Protein AF-A0A9E2XZ26-F1 (afdb_monomer)

pLDDT: mean 90.3, std 9.38, range [35.31, 98.88]

Seque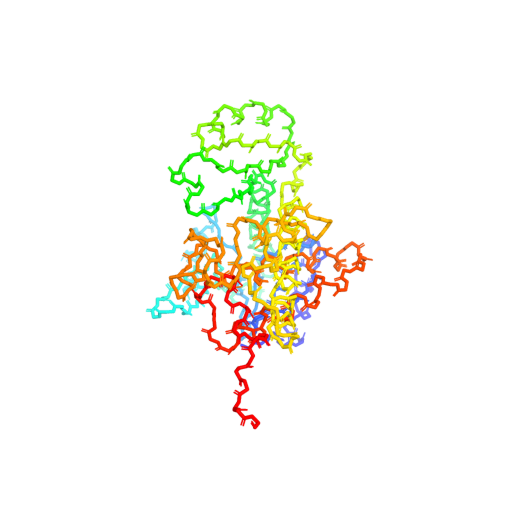nce (297 aa):
MVASDSFAEFLREQLAPLGRITMRRMFGKTGVFCDGVMLGMVTDNTLYLRVDDHHRAIFEEAGSFPPLNYEKQGRTIDLSFWRASERLFDESDELVDWARAALVAARRVAAKRARMAPVSGGTAGAEAASLTFMVGGEAAVFARAQPLLAAMGRTIVHAGPAGNGQAAKICNNMILGVSMIAVCEAFALAERLGLEAQTLFEISSKSSGQCWALTSYCPVPGPVPGSPANRGYAPGFTAAMMLKDLRLAQQAAGATATATPLGAAAANLYQLSVDAGADSLDFSSIFRLIHKPQGKI

Solvent-accessible surface area (backbone atoms only — not comparable to full-atom values): 15642 Å² total; per-residue (Å²): 79,56,50,49,69,67,61,52,49,52,53,40,62,61,42,41,91,82,40,59,63,48,76,44,82,49,96,68,24,24,36,34,21,46,76,85,43,62,21,30,36,24,42,69,75,38,51,21,36,34,52,43,90,90,56,39,63,64,39,56,77,64,66,32,71,66,51,49,63,47,78,56,96,93,38,81,44,74,44,59,27,29,44,57,52,75,68,35,78,82,34,56,70,60,38,38,51,54,49,48,52,7,38,52,46,34,50,53,53,52,54,52,59,27,57,38,55,45,74,46,54,57,60,69,16,53,77,65,32,46,16,34,36,28,30,11,35,56,68,72,59,48,65,69,44,45,69,65,49,52,71,41,18,71,42,80,42,81,52,40,52,64,39,29,5,51,53,53,49,26,54,52,47,29,53,51,51,37,49,41,51,53,47,35,52,50,50,50,48,33,50,75,71,73,42,53,66,58,59,53,47,64,53,34,59,76,42,92,76,48,45,63,43,57,68,69,40,21,50,52,63,66,80,37,76,88,15,41,37,66,57,83,19,53,56,68,54,26,23,46,56,51,31,50,40,25,49,52,35,51,52,50,27,63,76,67,72,46,91,50,69,63,44,53,52,36,30,51,52,38,44,54,33,34,76,72,69,38,33,74,28,13,43,54,48,50,30,62,70,72,49,68,86,74,78,85,128

Foldseek 3Di:
DEADPVLQVLCQVLQVVVAHWDWDDDPQWIFIDHPNFTQWIDDPSWIWGADDPVCVVVCVVLVFDDADWDDDPNDIDGDRTTTDRPVCSVVSVVVNVRSNVSSVVSVVVVQVQLQDFDWDDFPPLQVVLAIATQGADDPVVLVVCVVVNSSRHDHYDHLYHGPSSLVVVLVVLLVVLLLLVVLLLVQLVCVVVVHDPQRCLVVCCPDPNNDCCRPPAPLDPDNHPPHCNVVVQQARQALLNSLVSLVVSVVVCVVVVHDDPSSVVSNVLSVVCVVVVRRRGYSSCSSVVNNDDDDDD

Nearest PDB structures (foldseek):
  5y8k-assembly1_B  TM=9.609E-01  e=2.170E-17  Mycobacterium tuberculosis H37Rv
  3q3c-assembly1_A  TM=9.827E-01  e=9.280E-17  Pseudomonas aeruginosa
  2gf2-assembly1_A  TM=9.756E-01  e=6.442E-16  Homo sapiens
  3obb-assembly1_A  TM=8.971E-01  e=3.337E-17  Pseudomonas aeruginosa
  3pef-assembly2_G  TM=8.927E-01  e=2.329E-11  Geobacter metallireducens

Secondary structure (DSSP, 8-state):
-PPPHHHHHHHHHHTGGGS-EEEEEETTEEEEEETTEEEEEEETTEEEEE--TTTHHHHHHTT--PPPEEEETTEEEE-SEEEPPGGGGT-HHHHHHHHHHHHHHHHHHHHHHHT---EESHHHHHHTT-EEEEEES-HHHHHHHHHHHHTTEEEEEEEESTTHHHHHHHHHHHHHHHHHHHHHHHHHHHHHTT--HHHHHHHHTTSTT--HHHHTT-SSSSSSTTSGGGGTT--SSBHHHHHHHHHHHHHHHHHTT---HHHHHHHHHHHHHIIIIITT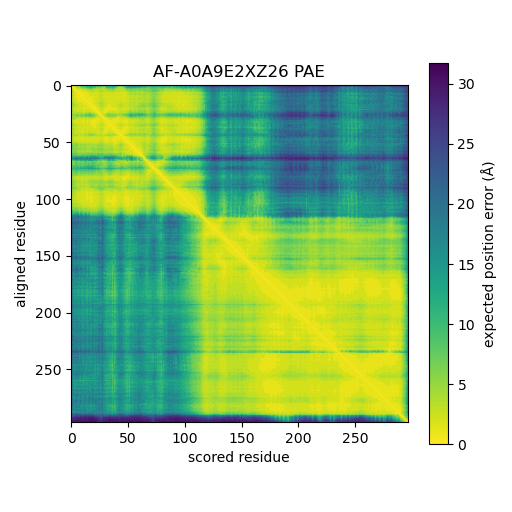SBGGGGHHHH-PPPPP-

Structure (mmCIF, N/CA/C/O backbone):
data_AF-A0A9E2XZ26-F1
#
_entry.id   AF-A0A9E2XZ26-F1
#
loop_
_atom_site.group_PDB
_atom_site.id
_atom_site.type_symbol
_atom_site.label_atom_id
_atom_site.label_alt_id
_atom_site.label_comp_id
_atom_site.label_asym_id
_atom_site.label_entity_id
_atom_site.label_seq_id
_atom_site.pdbx_PDB_ins_code
_atom_site.Cartn_x
_atom_site.Cartn_y
_atom_site.Cartn_z
_atom_site.occupancy
_atom_site.B_iso_or_equiv
_atom_site.auth_seq_id
_atom_site.auth_comp_id
_atom_site.auth_asym_id
_atom_site.auth_atom_id
_atom_site.pdbx_PDB_model_num
ATOM 1 N N . MET A 1 1 ? -8.762 -11.642 -23.681 1.00 58.38 1 MET A N 1
ATOM 2 C CA . MET A 1 1 ? -8.589 -13.044 -23.215 1.00 58.38 1 MET A CA 1
ATOM 3 C C . MET A 1 1 ? -7.117 -13.353 -22.953 1.00 58.38 1 MET A C 1
ATOM 5 O O . MET A 1 1 ? -6.250 -12.616 -23.410 1.00 58.38 1 MET A O 1
ATOM 9 N N . VAL A 1 2 ? -6.832 -14.421 -22.196 1.00 68.94 2 VAL A N 1
ATOM 10 C CA . VAL A 1 2 ? -5.471 -14.903 -21.871 1.00 68.94 2 VAL A CA 1
ATOM 11 C C . VAL A 1 2 ? -4.810 -15.505 -23.120 1.00 68.94 2 VAL A C 1
ATOM 13 O O . VAL A 1 2 ? -5.513 -16.018 -23.985 1.00 68.94 2 VAL A O 1
ATOM 16 N N . ALA A 1 3 ? -3.479 -15.440 -23.216 1.00 77.19 3 ALA A N 1
ATOM 17 C CA . ALA A 1 3 ? -2.719 -16.110 -24.277 1.00 77.19 3 ALA A CA 1
ATOM 18 C C . ALA A 1 3 ? -3.059 -17.609 -24.364 1.00 77.19 3 ALA A C 1
ATOM 20 O O . ALA A 1 3 ? -3.132 -18.273 -23.327 1.00 77.19 3 ALA A O 1
ATOM 21 N N . SER A 1 4 ? -3.219 -18.124 -25.585 1.00 85.94 4 SER A N 1
ATOM 22 C CA . SER A 1 4 ? -3.240 -19.571 -25.830 1.00 85.94 4 SER A CA 1
ATOM 23 C C . SER A 1 4 ? -1.892 -20.209 -25.475 1.00 85.94 4 SER A C 1
ATOM 25 O O . SER A 1 4 ? -0.853 -19.548 -25.547 1.00 85.94 4 SER A O 1
ATOM 27 N N . ASP A 1 5 ? -1.902 -21.487 -25.087 1.00 85.88 5 ASP A N 1
ATOM 28 C CA . ASP A 1 5 ? -0.681 -22.188 -24.670 1.00 85.88 5 ASP A CA 1
ATOM 29 C C . ASP A 1 5 ? 0.348 -22.276 -25.806 1.00 85.88 5 ASP A C 1
ATOM 31 O O . ASP A 1 5 ? 1.528 -22.022 -25.572 1.00 85.88 5 ASP A O 1
ATOM 35 N N . SER A 1 6 ? -0.106 -22.505 -27.043 1.00 89.06 6 SER A N 1
ATOM 36 C CA . SER A 1 6 ? 0.748 -22.527 -28.237 1.00 89.06 6 SER A CA 1
ATOM 37 C C . SER A 1 6 ? 1.399 -21.172 -28.518 1.00 89.06 6 SER A C 1
ATOM 39 O O . SER A 1 6 ? 2.596 -21.100 -28.779 1.00 89.06 6 SER A O 1
ATOM 41 N N . PHE A 1 7 ? 0.648 -20.073 -28.402 1.00 89.62 7 PHE A N 1
ATOM 42 C CA . PHE A 1 7 ? 1.211 -18.733 -28.585 1.00 89.62 7 PHE A CA 1
ATOM 43 C C . PHE A 1 7 ? 2.177 -18.361 -27.452 1.00 89.62 7 PHE A C 1
ATOM 45 O O . PHE A 1 7 ? 3.194 -17.704 -27.670 1.00 89.62 7 PHE A O 1
ATOM 52 N N . ALA A 1 8 ? 1.884 -18.803 -26.228 1.00 88.69 8 ALA A N 1
ATOM 53 C CA . ALA A 1 8 ? 2.777 -18.623 -25.094 1.00 88.69 8 ALA A CA 1
ATOM 54 C C . ALA A 1 8 ? 4.101 -19.381 -25.270 1.00 88.69 8 ALA A C 1
ATOM 56 O O . ALA A 1 8 ? 5.150 -18.860 -24.896 1.00 88.69 8 ALA A O 1
ATOM 57 N N . GLU A 1 9 ? 4.060 -20.600 -25.804 1.00 91.56 9 GLU A N 1
ATOM 58 C CA . GLU A 1 9 ? 5.239 -21.411 -26.118 1.00 91.56 9 GLU A CA 1
ATOM 59 C C . GLU A 1 9 ? 6.067 -20.796 -27.244 1.00 91.56 9 GLU A C 1
ATOM 61 O O . GLU A 1 9 ? 7.243 -20.511 -27.024 1.00 91.56 9 GLU A O 1
ATOM 66 N N . PHE A 1 10 ? 5.426 -20.431 -28.356 1.00 92.69 10 PHE A N 1
ATOM 67 C CA . PHE A 1 10 ? 6.058 -19.706 -29.459 1.00 92.69 10 PHE A CA 1
ATOM 68 C C . PHE A 1 10 ? 6.828 -18.470 -28.969 1.00 92.69 10 PHE A C 1
ATOM 70 O O . PHE A 1 10 ? 8.016 -18.314 -29.241 1.00 92.69 10 PHE A O 1
ATOM 77 N N . LEU A 1 11 ? 6.198 -17.613 -28.159 1.00 92.88 11 LEU A N 1
ATOM 78 C CA . LEU A 1 11 ? 6.865 -16.421 -27.629 1.00 92.88 11 LEU A CA 1
ATOM 79 C C . LEU A 1 11 ? 8.034 -16.742 -26.686 1.00 92.88 11 LEU A C 1
ATOM 81 O O . LEU A 1 11 ? 8.967 -15.946 -26.597 1.00 92.88 11 LEU A O 1
ATOM 85 N N . ARG A 1 12 ? 8.004 -17.864 -25.955 1.00 94.00 12 ARG A N 1
ATOM 86 C CA . ARG A 1 12 ? 9.145 -18.274 -25.116 1.00 94.00 12 ARG A CA 1
ATOM 87 C C . ARG A 1 12 ? 10.335 -18.690 -25.967 1.00 94.00 12 ARG A C 1
ATOM 89 O O . ARG A 1 12 ? 11.451 -18.339 -25.601 1.00 94.00 12 ARG A O 1
ATOM 96 N N . GLU A 1 13 ? 10.097 -19.405 -27.062 1.00 93.62 13 GLU A N 1
ATOM 97 C CA . GLU A 1 13 ? 11.146 -19.828 -27.992 1.00 93.62 13 GLU A CA 1
ATOM 98 C C . GLU A 1 13 ? 11.756 -18.629 -28.715 1.00 93.62 13 GLU A C 1
ATOM 100 O O . GLU A 1 13 ? 12.962 -18.407 -28.631 1.00 93.62 13 GLU A O 1
ATOM 105 N N . GLN A 1 14 ? 10.914 -17.801 -29.338 1.00 94.00 14 GLN A N 1
ATOM 106 C CA . GLN A 1 14 ? 11.362 -16.646 -30.119 1.00 94.00 14 GLN A CA 1
ATOM 107 C C . GLN A 1 14 ? 12.145 -15.635 -29.274 1.00 94.00 14 GLN A C 1
ATOM 109 O O . GLN A 1 14 ? 13.127 -15.059 -29.729 1.00 94.00 14 GLN A O 1
ATOM 114 N N . LEU A 1 15 ? 11.741 -15.425 -28.017 1.00 95.12 15 LEU A N 1
ATOM 115 C CA . LEU A 1 15 ? 12.366 -14.437 -27.133 1.00 95.12 15 LEU A CA 1
ATOM 116 C C . LEU A 1 15 ? 13.468 -15.019 -26.233 1.00 95.12 15 LEU A C 1
ATOM 118 O O . LEU A 1 15 ? 14.069 -14.269 -25.458 1.00 95.12 15 LEU A O 1
ATOM 122 N N . ALA A 1 16 ? 13.774 -16.317 -26.337 1.00 92.81 16 ALA A N 1
ATOM 123 C CA . ALA A 1 16 ? 14.848 -16.962 -25.579 1.00 92.81 16 ALA A CA 1
ATOM 124 C C . ALA A 1 16 ? 16.222 -16.258 -25.692 1.00 92.81 16 ALA A C 1
ATOM 126 O O . ALA A 1 16 ? 16.918 -16.189 -24.673 1.00 92.81 16 ALA A O 1
ATOM 127 N N . PRO A 1 17 ? 16.617 -15.658 -26.841 1.00 95.56 17 PRO A N 1
ATOM 128 C CA . PRO A 1 17 ? 17.881 -14.922 -26.954 1.00 95.56 17 PRO A CA 1
ATOM 129 C C . PRO A 1 17 ? 18.005 -13.693 -26.038 1.00 95.56 17 PRO A C 1
ATOM 131 O O . PRO A 1 17 ? 19.102 -13.158 -25.865 1.00 95.56 17 PRO A O 1
ATOM 134 N N . LEU A 1 18 ? 16.901 -13.199 -25.466 1.00 92.50 18 LEU A N 1
ATOM 135 C CA . LEU A 1 18 ? 16.915 -12.051 -24.554 1.00 92.50 18 LEU A CA 1
ATOM 136 C C . LEU A 1 18 ? 17.245 -12.430 -23.107 1.00 92.50 18 LEU A C 1
ATOM 138 O O . LEU A 1 18 ? 17.741 -11.578 -22.368 1.00 92.50 18 LEU A O 1
ATOM 142 N N . GLY A 1 19 ? 16.953 -13.670 -22.704 1.00 92.81 19 GLY A N 1
ATOM 143 C CA . GLY A 1 19 ? 17.047 -14.138 -21.323 1.00 92.81 19 GLY A CA 1
ATOM 144 C C . GLY A 1 19 ? 15.898 -15.073 -20.942 1.00 92.81 19 GLY A C 1
ATOM 145 O O . GLY A 1 19 ? 15.187 -15.610 -21.794 1.00 92.81 19 GLY A O 1
ATOM 146 N N . ARG A 1 20 ? 15.684 -15.288 -19.638 1.00 93.75 20 ARG A N 1
ATOM 147 C CA . ARG A 1 20 ? 14.657 -16.227 -19.165 1.00 93.75 20 ARG A CA 1
ATOM 148 C C . ARG A 1 20 ? 13.261 -15.623 -19.299 1.00 93.75 20 ARG A C 1
ATOM 150 O O . ARG A 1 20 ? 12.873 -14.755 -18.510 1.00 93.75 20 ARG A O 1
ATOM 157 N N . ILE A 1 21 ? 12.472 -16.157 -20.230 1.00 96.06 21 ILE A N 1
ATOM 158 C CA . ILE A 1 21 ? 11.089 -15.729 -20.457 1.00 96.06 21 ILE A CA 1
ATOM 159 C C . ILE A 1 21 ? 10.124 -16.441 -19.507 1.00 96.06 21 ILE A C 1
ATOM 161 O O . ILE A 1 21 ? 10.074 -17.667 -19.418 1.00 96.06 21 ILE A O 1
ATOM 165 N N . THR A 1 22 ? 9.317 -15.659 -18.793 1.00 93.69 22 THR A N 1
ATOM 166 C CA . THR A 1 22 ? 8.217 -16.160 -17.963 1.00 93.69 22 THR A CA 1
ATOM 167 C C . THR A 1 22 ? 6.924 -15.433 -18.299 1.00 93.69 22 THR A C 1
ATOM 169 O O . THR A 1 22 ? 6.921 -14.246 -18.623 1.00 93.69 22 THR A O 1
ATOM 172 N N . MET A 1 23 ? 5.807 -16.154 -18.209 1.00 91.56 23 MET A N 1
ATOM 173 C CA . MET A 1 23 ? 4.476 -15.610 -18.452 1.00 91.56 23 MET A CA 1
ATOM 174 C C . MET A 1 23 ? 3.621 -15.727 -17.201 1.00 91.56 23 MET A C 1
ATOM 176 O O . MET A 1 23 ? 3.623 -16.767 -16.543 1.00 91.56 23 MET A O 1
ATOM 180 N N . ARG A 1 24 ? 2.904 -14.657 -16.850 1.00 87.62 24 ARG A N 1
ATOM 181 C CA . ARG A 1 24 ? 2.060 -14.614 -15.646 1.00 87.62 24 ARG A CA 1
ATOM 182 C C . ARG A 1 24 ? 0.692 -14.042 -15.979 1.00 87.62 24 ARG A C 1
ATOM 184 O O . ARG A 1 24 ? 0.604 -13.019 -16.653 1.00 87.62 24 ARG A O 1
ATOM 191 N N . ARG A 1 25 ? -0.378 -14.668 -15.485 1.00 83.00 25 ARG A N 1
ATOM 192 C CA . ARG A 1 25 ? -1.737 -14.123 -15.620 1.00 83.00 25 ARG A CA 1
ATOM 193 C C . ARG A 1 25 ? -1.872 -12.853 -14.780 1.00 83.00 25 ARG A C 1
ATOM 195 O O . ARG A 1 25 ? -1.479 -12.833 -13.616 1.00 83.00 25 ARG A O 1
ATOM 202 N N . MET A 1 26 ? -2.415 -11.795 -15.373 1.00 73.88 26 MET A N 1
ATOM 203 C CA . MET A 1 26 ? -2.589 -10.484 -14.746 1.00 73.88 26 MET A CA 1
ATOM 204 C C . MET A 1 26 ? -3.870 -9.826 -15.263 1.00 73.88 26 MET A C 1
ATOM 206 O O . MET A 1 26 ? -3.926 -9.441 -16.427 1.00 73.88 26 MET A O 1
ATOM 210 N N . PHE A 1 27 ? -4.884 -9.672 -14.401 1.00 68.12 27 PHE A N 1
ATOM 211 C CA . PHE A 1 27 ? -6.110 -8.907 -14.694 1.00 68.12 27 PHE A CA 1
ATOM 212 C C . PHE A 1 27 ? -6.752 -9.253 -16.058 1.00 68.12 27 PHE A C 1
ATOM 214 O O . PHE A 1 27 ? -6.985 -8.377 -16.886 1.00 68.12 27 PHE A O 1
ATOM 221 N N . GLY A 1 28 ? -6.974 -10.546 -16.327 1.00 72.94 28 GLY A N 1
ATOM 222 C CA . GLY A 1 28 ? -7.580 -11.021 -17.583 1.00 72.94 28 GLY A CA 1
ATOM 223 C C . GLY A 1 28 ? -6.651 -11.056 -18.809 1.00 72.94 28 GLY A C 1
ATOM 224 O O . GLY A 1 28 ? -7.102 -11.412 -19.896 1.00 72.94 28 GLY A O 1
ATOM 225 N N . LYS A 1 29 ? -5.364 -10.724 -18.638 1.00 84.12 29 LYS A N 1
ATOM 226 C CA . LYS A 1 29 ? -4.312 -10.709 -19.672 1.00 84.12 29 LYS A CA 1
ATOM 227 C C . LYS A 1 29 ? -3.125 -11.589 -19.251 1.00 84.12 29 LYS A C 1
ATOM 229 O O . LYS A 1 29 ? -3.050 -12.025 -18.098 1.00 84.12 29 LYS A O 1
ATOM 234 N N . THR A 1 30 ? -2.171 -11.821 -20.150 1.00 89.75 30 THR A N 1
ATOM 235 C CA . THR A 1 30 ? -0.901 -12.501 -19.831 1.00 89.75 30 THR A CA 1
ATOM 236 C C . THR A 1 30 ? 0.250 -11.505 -19.894 1.00 89.75 30 THR A C 1
ATOM 238 O O . THR A 1 30 ? 0.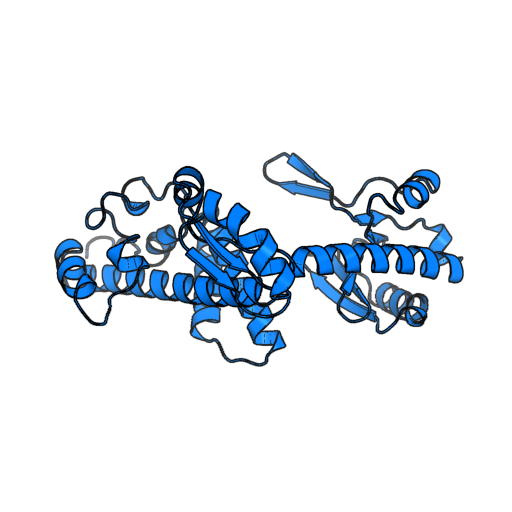487 -10.906 -20.932 1.00 89.75 30 THR A O 1
ATOM 241 N N . GLY A 1 31 ? 0.988 -11.299 -18.808 1.00 92.12 31 GLY A N 1
ATOM 242 C CA . GLY A 1 31 ? 2.223 -10.514 -18.831 1.00 92.12 31 GLY A CA 1
ATOM 243 C C . GLY A 1 31 ? 3.407 -11.340 -19.332 1.00 92.12 31 GLY A C 1
ATOM 244 O O . GLY A 1 31 ? 3.531 -12.504 -18.950 1.00 92.12 31 GLY A O 1
ATOM 245 N N . VAL A 1 32 ? 4.281 -10.726 -20.133 1.00 94.88 32 VAL A N 1
ATOM 246 C CA . VAL A 1 32 ? 5.522 -11.312 -20.668 1.00 94.88 32 VAL A CA 1
ATOM 247 C C . VAL A 1 32 ? 6.720 -10.680 -19.960 1.00 94.88 32 VAL A C 1
ATOM 249 O O . VAL A 1 32 ? 6.900 -9.458 -19.989 1.00 94.88 32 VAL A O 1
ATOM 252 N N . PHE A 1 33 ? 7.529 -11.509 -19.303 1.00 94.19 33 PHE A N 1
ATOM 253 C CA . PHE A 1 33 ? 8.650 -11.083 -18.467 1.00 94.19 33 PHE A CA 1
ATOM 254 C C . PHE A 1 33 ? 9.954 -11.722 -18.938 1.00 94.19 33 PHE A C 1
ATOM 256 O O . PHE A 1 33 ? 9.989 -12.934 -19.114 1.00 94.19 33 PHE A O 1
ATOM 263 N N . CYS A 1 34 ? 11.024 -10.936 -19.036 1.00 95.44 34 CYS A N 1
ATOM 264 C CA . CYS A 1 34 ? 12.394 -11.411 -19.239 1.00 95.44 34 CYS A CA 1
ATOM 265 C C . CYS A 1 34 ? 13.190 -11.131 -17.967 1.00 95.44 34 CYS A C 1
ATOM 267 O O . CYS A 1 34 ? 13.242 -9.983 -17.522 1.00 95.44 34 CYS A O 1
ATOM 269 N N . ASP A 1 35 ? 13.741 -12.173 -17.346 1.00 91.00 35 ASP A N 1
ATOM 270 C CA . ASP A 1 35 ? 14.490 -12.090 -16.081 1.00 91.00 35 ASP A CA 1
ATOM 271 C C . ASP A 1 35 ? 13.743 -11.297 -14.990 1.00 91.00 35 ASP A C 1
ATOM 273 O O . ASP A 1 35 ? 14.305 -10.489 -14.253 1.00 91.00 35 ASP A O 1
ATOM 277 N N . GLY A 1 36 ? 12.420 -11.484 -14.920 1.00 84.94 36 GLY A N 1
ATOM 278 C CA . GLY A 1 36 ? 11.544 -10.801 -13.961 1.00 84.94 36 GLY A CA 1
ATOM 279 C C . GLY A 1 36 ? 11.129 -9.373 -14.343 1.00 84.94 36 GLY A C 1
ATOM 280 O O . GLY A 1 36 ? 10.310 -8.778 -13.642 1.00 84.94 36 GLY A O 1
ATOM 281 N N . VAL A 1 37 ? 11.609 -8.828 -15.465 1.00 89.81 37 VAL A N 1
ATOM 282 C CA . VAL A 1 37 ? 11.233 -7.500 -15.973 1.00 89.81 37 VAL A CA 1
ATOM 283 C C . VAL A 1 37 ? 10.152 -7.621 -17.048 1.00 89.81 37 VAL A C 1
ATOM 285 O O . VAL A 1 37 ? 10.323 -8.309 -18.049 1.00 89.81 37 VAL A O 1
ATOM 288 N N . MET A 1 38 ? 9.026 -6.932 -16.851 1.00 93.00 38 MET A N 1
ATOM 289 C CA . MET A 1 38 ? 7.870 -6.995 -17.752 1.00 93.00 38 MET A CA 1
ATOM 290 C C . MET A 1 38 ? 8.078 -6.159 -19.022 1.00 93.00 38 MET A C 1
ATOM 292 O O . MET A 1 38 ? 7.885 -4.935 -19.004 1.00 93.00 38 MET A O 1
ATOM 296 N N . LEU A 1 39 ? 8.422 -6.829 -20.120 1.00 95.31 39 LEU A N 1
ATOM 297 C CA . LEU A 1 39 ? 8.652 -6.207 -21.427 1.00 95.31 39 LEU A CA 1
ATOM 298 C C . LEU A 1 39 ? 7.394 -6.156 -22.306 1.00 95.31 39 LEU A C 1
ATOM 300 O O . LEU A 1 39 ? 7.326 -5.323 -23.203 1.00 95.31 39 LEU A O 1
ATOM 304 N N . GLY A 1 40 ? 6.386 -6.991 -22.033 1.00 93.88 40 GLY A N 1
ATOM 305 C CA . GLY A 1 40 ? 5.200 -7.088 -22.883 1.00 93.88 40 GLY A CA 1
ATOM 306 C C . GLY A 1 40 ? 3.958 -7.648 -22.194 1.00 93.88 40 GLY A C 1
ATOM 307 O O . GLY A 1 40 ? 3.976 -8.027 -21.018 1.00 93.88 40 GLY A O 1
ATOM 308 N N . MET A 1 41 ? 2.865 -7.684 -22.946 1.00 93.31 41 MET A N 1
ATOM 309 C CA . MET A 1 41 ? 1.575 -8.262 -22.582 1.00 93.31 41 MET A CA 1
ATOM 310 C C . MET A 1 41 ? 0.991 -9.007 -23.772 1.00 93.31 41 MET A C 1
ATOM 312 O O . MET A 1 41 ? 1.202 -8.613 -24.908 1.00 93.31 41 MET A O 1
ATOM 316 N N . VAL A 1 42 ? 0.201 -10.034 -23.505 1.00 91.12 42 VAL A N 1
ATOM 317 C CA . VAL A 1 42 ? -0.628 -10.700 -24.499 1.00 91.12 42 VAL A CA 1
ATOM 318 C C . VAL A 1 42 ? -2.086 -10.560 -24.092 1.00 91.12 42 VAL A C 1
ATOM 320 O O . VAL A 1 42 ? -2.459 -10.861 -22.950 1.00 91.12 42 VAL A O 1
ATOM 323 N N . THR A 1 43 ? -2.900 -10.113 -25.039 1.00 87.31 43 THR A N 1
ATOM 324 C CA . THR A 1 43 ? -4.359 -10.219 -24.991 1.00 87.31 43 THR A CA 1
ATOM 325 C C . THR A 1 43 ? -4.847 -10.656 -26.358 1.00 87.31 43 THR A C 1
ATOM 327 O O . THR A 1 43 ? -4.339 -10.171 -27.361 1.00 87.31 43 THR A O 1
ATOM 330 N N . ASP A 1 44 ? -5.778 -11.608 -26.390 1.00 83.88 44 ASP A N 1
ATOM 331 C CA . ASP A 1 44 ? -6.413 -12.078 -27.633 1.00 83.88 44 ASP A CA 1
ATOM 332 C C . ASP A 1 44 ? -5.376 -12.524 -28.683 1.00 83.88 44 ASP A C 1
ATOM 334 O O . ASP A 1 44 ? -5.415 -12.113 -29.837 1.00 83.88 44 ASP A O 1
ATOM 338 N N . ASN A 1 45 ? -4.381 -13.311 -28.235 1.00 83.31 45 ASN A N 1
ATOM 339 C CA . ASN A 1 45 ? -3.216 -13.762 -29.019 1.00 83.31 45 ASN A CA 1
ATOM 340 C C . ASN A 1 45 ? -2.440 -12.641 -29.738 1.00 83.31 45 ASN A C 1
ATOM 342 O O . ASN A 1 45 ? -1.654 -12.899 -30.639 1.00 83.31 45 ASN A O 1
ATOM 346 N N . T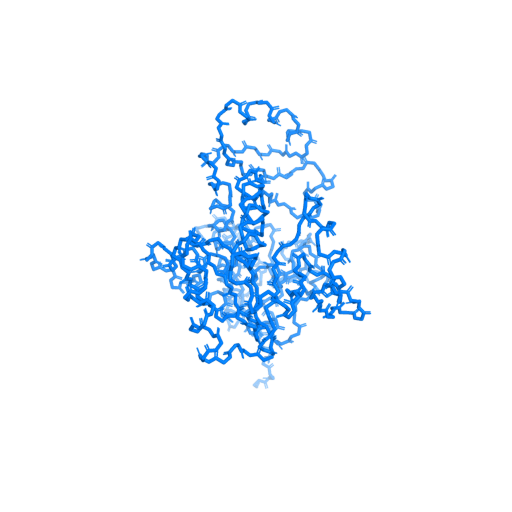HR A 1 46 ? -2.609 -11.397 -29.304 1.00 88.00 46 THR A N 1
ATOM 347 C CA . THR A 1 46 ? -1.859 -10.253 -29.806 1.00 88.00 46 THR A CA 1
ATOM 348 C C . THR A 1 46 ? -0.785 -9.892 -28.793 1.00 88.00 46 THR A C 1
ATOM 350 O O . THR A 1 46 ? -1.082 -9.652 -27.617 1.00 88.00 46 THR A O 1
ATOM 353 N N . LEU A 1 47 ? 0.472 -9.862 -29.237 1.00 91.94 47 LEU A N 1
ATOM 354 C CA . LEU A 1 47 ? 1.585 -9.365 -28.436 1.00 91.94 47 LEU A CA 1
ATOM 355 C C . LEU A 1 47 ? 1.561 -7.836 -28.425 1.00 91.94 47 LEU A C 1
ATOM 357 O O . LEU A 1 47 ? 1.478 -7.191 -29.465 1.00 91.94 47 LEU A O 1
ATOM 361 N N . TYR A 1 48 ? 1.691 -7.264 -27.239 1.00 93.44 48 TYR A N 1
ATOM 362 C CA . TYR A 1 48 ? 1.923 -5.849 -27.020 1.00 93.44 48 TYR A CA 1
ATOM 363 C C . TYR A 1 48 ? 3.263 -5.672 -26.318 1.00 93.44 48 TYR A C 1
ATOM 365 O O . TYR A 1 48 ? 3.500 -6.264 -25.263 1.00 93.44 48 TYR A O 1
ATOM 373 N N . LEU A 1 49 ? 4.129 -4.834 -26.869 1.00 94.56 49 LEU A N 1
ATOM 374 C CA . LEU A 1 49 ? 5.448 -4.542 -26.322 1.00 94.56 49 LEU A CA 1
ATOM 375 C C . LEU A 1 49 ? 5.453 -3.186 -25.632 1.00 94.56 49 LEU A C 1
ATOM 377 O O . LEU A 1 49 ? 4.719 -2.270 -26.000 1.00 94.56 49 LEU A O 1
ATOM 381 N N . ARG A 1 50 ? 6.262 -3.061 -24.582 1.00 94.50 50 ARG A N 1
ATOM 382 C CA . ARG A 1 50 ? 6.393 -1.806 -23.848 1.00 94.50 50 ARG A CA 1
ATOM 383 C C . ARG A 1 50 ? 7.060 -0.749 -24.725 1.00 94.50 50 ARG A C 1
ATOM 385 O O . ARG A 1 50 ? 8.105 -1.020 -25.306 1.00 94.50 50 ARG A O 1
ATOM 392 N N . VAL A 1 51 ? 6.499 0.458 -24.735 1.00 92.31 51 VAL A N 1
ATOM 393 C CA . VAL A 1 51 ? 6.988 1.614 -25.495 1.00 92.31 51 VAL A CA 1
ATOM 394 C C . VAL A 1 51 ? 7.315 2.796 -24.597 1.00 92.31 51 VAL A C 1
ATOM 396 O O . VAL A 1 51 ? 6.552 3.126 -23.689 1.00 92.31 51 VAL A O 1
ATOM 399 N N . ASP A 1 52 ? 8.467 3.415 -24.843 1.00 90.44 52 ASP A N 1
ATOM 400 C CA . ASP A 1 52 ? 8.834 4.732 -24.327 1.00 90.44 52 ASP A CA 1
ATOM 401 C C . ASP A 1 52 ? 9.274 5.648 -25.479 1.00 90.44 52 ASP A C 1
ATOM 403 O O . ASP A 1 52 ? 9.293 5.243 -26.643 1.00 90.44 52 ASP A O 1
ATOM 407 N N . ASP A 1 53 ? 9.604 6.898 -25.164 1.00 89.94 53 ASP A N 1
ATOM 408 C CA . ASP A 1 53 ? 9.902 7.910 -26.181 1.00 89.94 53 ASP A CA 1
ATOM 409 C C . ASP A 1 53 ? 11.171 7.606 -26.995 1.00 89.94 53 ASP A C 1
ATOM 411 O O . ASP A 1 53 ? 11.351 8.178 -28.064 1.00 89.94 53 ASP A O 1
ATOM 415 N N . HIS A 1 54 ? 12.036 6.689 -26.543 1.00 89.50 54 HIS A N 1
ATOM 416 C CA . HIS A 1 54 ? 13.263 6.347 -27.265 1.00 89.50 54 HIS A CA 1
ATOM 417 C C . HIS A 1 54 ? 13.030 5.424 -28.459 1.00 89.50 54 HIS A C 1
ATOM 419 O O . HIS A 1 54 ? 13.875 5.376 -29.348 1.00 89.50 54 HIS A O 1
ATOM 425 N N . HIS A 1 55 ? 11.936 4.661 -28.470 1.00 89.88 55 HIS A N 1
ATOM 426 C CA . HIS A 1 55 ? 11.665 3.695 -29.538 1.00 89.88 55 HIS A CA 1
ATOM 427 C C . HIS A 1 55 ? 10.241 3.768 -30.084 1.00 89.88 55 HIS A C 1
ATOM 429 O O . HIS A 1 55 ? 9.852 2.939 -30.898 1.00 89.88 55 HIS A O 1
ATOM 435 N N . ARG A 1 56 ? 9.466 4.774 -29.669 1.00 89.06 56 ARG A N 1
ATOM 436 C CA . ARG A 1 56 ? 8.103 5.017 -30.155 1.00 89.06 56 ARG A CA 1
ATOM 437 C C . ARG A 1 56 ? 8.021 5.126 -31.678 1.00 89.06 56 ARG A C 1
ATOM 439 O O . ARG A 1 56 ? 7.122 4.529 -32.256 1.00 89.06 56 ARG A O 1
ATOM 446 N N . ALA A 1 57 ? 8.978 5.813 -32.304 1.00 86.94 57 ALA A N 1
ATOM 447 C CA . ALA A 1 57 ? 8.995 6.027 -33.753 1.00 86.94 57 ALA A CA 1
ATOM 448 C C . ALA A 1 57 ? 8.933 4.707 -34.544 1.00 86.94 57 ALA A C 1
ATOM 450 O O . ALA A 1 57 ? 8.151 4.594 -35.477 1.00 86.94 57 ALA A O 1
ATOM 451 N N . ILE A 1 58 ? 9.652 3.672 -34.093 1.00 86.69 58 ILE A N 1
ATOM 452 C CA . ILE A 1 58 ? 9.669 2.342 -34.728 1.00 86.69 58 ILE A CA 1
ATOM 453 C C . ILE A 1 58 ? 8.261 1.715 -34.752 1.00 86.69 58 ILE A C 1
ATOM 455 O O . ILE A 1 58 ? 7.862 1.080 -35.727 1.00 86.69 58 ILE A O 1
ATOM 459 N N . PHE A 1 59 ? 7.482 1.916 -33.687 1.00 85.94 59 PHE A N 1
ATOM 460 C CA . PHE A 1 59 ? 6.114 1.403 -33.590 1.00 85.94 59 PHE A CA 1
ATOM 461 C C . PHE A 1 59 ? 5.140 2.226 -34.445 1.00 85.94 59 PHE A C 1
ATOM 463 O O . PHE A 1 59 ? 4.266 1.656 -35.098 1.00 85.94 59 PHE A O 1
ATOM 470 N N . GLU A 1 60 ? 5.302 3.550 -34.471 1.00 84.31 60 GLU A N 1
ATOM 471 C CA . GLU A 1 60 ? 4.486 4.453 -35.292 1.00 84.31 60 GLU A CA 1
ATOM 472 C C . GLU A 1 60 ? 4.693 4.201 -36.794 1.00 84.31 60 GLU A C 1
ATOM 474 O O . GLU A 1 60 ? 3.715 4.047 -37.526 1.00 84.31 60 GLU A O 1
ATOM 479 N N . GLU A 1 61 ? 5.945 4.075 -37.241 1.00 82.56 61 GLU A N 1
ATOM 480 C CA . GLU A 1 61 ? 6.312 3.796 -38.638 1.00 82.56 61 GLU A CA 1
ATOM 481 C C . GLU A 1 61 ? 5.771 2.448 -39.125 1.00 82.56 61 GLU A C 1
ATOM 483 O O . GLU A 1 61 ? 5.311 2.328 -40.259 1.00 82.56 61 GLU A O 1
ATOM 488 N N . ALA A 1 62 ? 5.744 1.439 -38.254 1.00 80.25 62 ALA A N 1
ATOM 489 C CA . ALA A 1 62 ? 5.194 0.124 -38.573 1.00 80.25 62 ALA A CA 1
ATOM 490 C C . ALA A 1 62 ? 3.654 0.066 -38.557 1.00 80.25 62 ALA A C 1
ATOM 492 O O . ALA A 1 62 ? 3.089 -1.029 -38.628 1.00 80.25 62 ALA A O 1
ATOM 493 N N . GLY A 1 63 ? 2.964 1.201 -38.381 1.00 73.75 63 GLY A N 1
ATOM 494 C CA . GLY A 1 63 ? 1.503 1.254 -38.304 1.00 73.75 63 GLY A CA 1
ATOM 495 C C . GLY A 1 63 ? 0.932 0.535 -37.079 1.00 73.75 63 GLY A C 1
ATOM 496 O O . GLY A 1 63 ? -0.214 0.081 -37.097 1.00 73.75 63 GLY A O 1
ATOM 497 N N . SER A 1 64 ? 1.718 0.401 -36.010 1.00 73.62 64 SER A N 1
ATOM 498 C CA . SER A 1 64 ? 1.302 -0.313 -34.806 1.00 73.62 64 SER A CA 1
ATOM 499 C C . SER A 1 64 ? 0.387 0.571 -33.954 1.00 73.62 64 SER A C 1
ATOM 501 O O . SER A 1 64 ? 0.852 1.301 -33.087 1.00 73.62 64 SER A O 1
ATOM 503 N N . PHE A 1 65 ? -0.928 0.513 -34.186 1.00 68.56 65 PHE A N 1
ATOM 504 C CA . PHE A 1 65 ? -1.934 1.343 -33.500 1.00 68.56 65 PHE A CA 1
ATOM 505 C C . PHE A 1 65 ? -3.121 0.527 -32.953 1.00 68.56 65 PHE A C 1
ATOM 507 O O . PHE A 1 65 ? -3.456 -0.512 -33.533 1.00 68.56 65 PHE A O 1
ATOM 514 N N . PRO A 1 66 ? -3.843 1.021 -31.919 1.00 67.69 66 PRO A N 1
ATOM 515 C CA . PRO A 1 66 ? -3.463 2.000 -30.882 1.00 67.69 66 PRO A CA 1
ATOM 516 C C . PRO A 1 66 ? -2.790 1.327 -29.657 1.00 67.69 66 PRO A C 1
ATOM 518 O O . PRO A 1 66 ? -2.739 0.093 -29.579 1.00 67.69 66 PRO A O 1
ATOM 521 N N . PRO A 1 67 ? -2.273 2.099 -28.674 1.00 77.56 67 PRO A N 1
ATOM 522 C CA . PRO A 1 67 ? -1.843 1.547 -27.392 1.00 77.56 67 PRO A CA 1
ATOM 523 C C . PRO A 1 67 ? -2.946 0.715 -26.735 1.00 77.56 67 PRO A C 1
ATOM 525 O O . PRO A 1 67 ? -4.135 1.027 -26.814 1.00 77.56 67 PRO A O 1
ATOM 528 N N . LEU A 1 68 ? -2.536 -0.335 -26.027 1.00 81.62 68 LEU A N 1
ATOM 529 C CA . LEU A 1 68 ? -3.431 -1.098 -25.175 1.00 81.62 68 LEU A CA 1
ATOM 530 C C . LEU A 1 68 ? -4.044 -0.147 -24.149 1.00 81.62 68 LEU A C 1
ATOM 532 O O . LEU A 1 68 ? -3.318 0.481 -23.383 1.00 81.62 68 LEU A O 1
ATOM 536 N N . ASN A 1 69 ? -5.365 -0.077 -24.094 1.00 83.44 69 ASN A N 1
ATOM 537 C CA . ASN A 1 69 ? -6.070 0.824 -23.196 1.00 83.44 69 ASN A CA 1
ATOM 538 C C . ASN A 1 69 ? -7.004 0.065 -22.247 1.00 83.44 69 ASN A C 1
ATOM 540 O O . ASN A 1 69 ? -7.147 -1.164 -22.301 1.00 83.44 69 ASN A O 1
ATOM 544 N N . TYR A 1 70 ? -7.556 0.800 -21.289 1.00 79.31 70 TYR A N 1
ATOM 545 C CA . TYR A 1 70 ? -8.670 0.349 -20.467 1.00 79.31 70 TYR A CA 1
ATOM 546 C C . TYR A 1 70 ? -9.563 1.531 -20.104 1.00 79.31 70 TYR A C 1
ATOM 548 O O . TYR A 1 70 ? -9.094 2.667 -20.000 1.00 79.31 70 TYR A O 1
ATOM 556 N N . GLU A 1 71 ? -10.844 1.256 -19.878 1.00 81.62 71 GLU A N 1
ATOM 557 C CA . GLU A 1 71 ? -11.787 2.260 -19.403 1.00 81.62 71 GLU A CA 1
ATOM 558 C C . GLU A 1 71 ? -11.806 2.324 -17.877 1.00 81.62 71 GLU A C 1
ATOM 560 O O . GLU A 1 71 ? -11.832 1.306 -17.178 1.00 81.62 71 GLU A O 1
ATOM 565 N N . LYS A 1 72 ? -11.817 3.545 -17.345 1.00 70.00 72 LYS A N 1
ATOM 566 C CA . LYS A 1 72 ? -12.030 3.809 -15.925 1.00 70.00 72 LYS A CA 1
ATOM 567 C C . LYS A 1 72 ? -12.871 5.067 -15.763 1.00 70.00 72 LYS A C 1
ATOM 569 O O . LYS A 1 72 ? -12.447 6.144 -16.170 1.00 70.00 72 LYS A O 1
ATOM 574 N N . GLN A 1 73 ? -14.046 4.931 -15.140 1.00 73.69 73 GLN A N 1
ATOM 575 C CA . GLN A 1 73 ? -14.970 6.046 -14.870 1.00 73.69 73 GLN A CA 1
ATOM 576 C C . GLN A 1 73 ? -15.298 6.874 -16.134 1.00 73.69 73 GLN A C 1
ATOM 578 O O . GLN A 1 73 ? -15.234 8.100 -16.116 1.00 73.69 73 GLN A O 1
ATOM 583 N N . GLY A 1 74 ? -15.589 6.199 -17.255 1.00 80.81 74 GLY A N 1
ATOM 584 C CA . GLY A 1 74 ? -15.930 6.846 -18.530 1.00 80.81 74 GLY A CA 1
ATOM 585 C C . GLY A 1 74 ? -14.758 7.519 -19.258 1.00 80.81 74 GLY A C 1
ATOM 586 O O . GLY A 1 74 ? -14.981 8.252 -20.216 1.00 80.81 74 GLY A O 1
ATOM 587 N N . ARG A 1 75 ? -13.513 7.303 -18.812 1.00 81.00 75 ARG A N 1
ATOM 588 C CA . ARG A 1 75 ? -12.298 7.773 -19.491 1.00 81.00 75 ARG A CA 1
ATOM 589 C C . ARG A 1 75 ? -11.468 6.597 -19.987 1.00 81.00 75 ARG A C 1
ATOM 591 O O . ARG A 1 75 ? -11.223 5.654 -19.232 1.00 81.00 75 ARG A O 1
ATOM 598 N N . THR A 1 76 ? -10.978 6.700 -21.216 1.00 83.19 76 THR A N 1
ATOM 599 C CA . THR A 1 76 ? -9.993 5.774 -21.784 1.00 83.19 76 THR A CA 1
ATOM 600 C C . THR A 1 76 ? -8.601 6.140 -21.284 1.00 83.19 76 THR A C 1
ATOM 602 O O . THR A 1 76 ? -8.191 7.298 -21.358 1.00 83.19 76 THR A O 1
ATOM 605 N N . ILE A 1 77 ? -7.880 5.160 -20.741 1.00 80.94 77 ILE A N 1
ATOM 606 C CA . ILE A 1 77 ? -6.503 5.320 -20.274 1.00 80.94 77 ILE A CA 1
ATOM 607 C C . ILE A 1 77 ? -5.590 4.448 -21.131 1.00 80.94 77 ILE A C 1
ATOM 609 O O . ILE A 1 77 ? -5.641 3.218 -21.045 1.00 80.94 77 ILE A O 1
ATOM 613 N N . ASP A 1 78 ? -4.720 5.096 -21.900 1.00 84.69 78 ASP A N 1
ATOM 614 C CA . ASP A 1 78 ? -3.711 4.426 -22.714 1.00 84.69 78 ASP A CA 1
ATOM 615 C C . ASP A 1 78 ? -2.549 3.925 -21.854 1.00 84.69 78 ASP A C 1
ATOM 617 O O . ASP A 1 78 ? -1.994 4.635 -21.008 1.00 84.69 78 ASP A O 1
ATOM 621 N N . LEU A 1 79 ? -2.159 2.674 -22.076 1.00 84.81 79 LEU A N 1
ATOM 622 C CA . LEU A 1 79 ? -0.967 2.092 -21.483 1.00 84.81 79 LEU A CA 1
ATOM 623 C C . LEU A 1 79 ? 0.236 2.304 -22.404 1.00 84.81 79 LEU A C 1
ATOM 625 O O . LEU A 1 79 ? 0.125 2.421 -23.620 1.00 84.81 79 LEU A O 1
ATOM 629 N N . SER A 1 80 ? 1.433 2.238 -21.826 1.00 89.31 80 SER A N 1
ATOM 630 C CA . SER A 1 80 ? 2.702 2.255 -22.564 1.00 89.31 80 SER A CA 1
ATOM 631 C C . SER A 1 80 ? 2.994 0.920 -23.268 1.00 89.31 80 SER A C 1
ATOM 633 O O . SER A 1 80 ? 4.130 0.463 -23.242 1.00 89.31 80 SER A O 1
ATOM 635 N N . PHE A 1 81 ? 1.978 0.245 -23.806 1.00 91.19 81 PHE A N 1
ATOM 636 C CA . PHE A 1 81 ? 2.089 -1.051 -24.475 1.00 91.19 81 PHE A CA 1
ATOM 637 C C . PHE A 1 81 ? 1.438 -0.966 -25.847 1.00 91.19 81 PHE A C 1
ATOM 639 O O . PHE A 1 81 ? 0.248 -0.686 -25.934 1.00 91.19 81 PHE A O 1
ATOM 646 N N . TRP A 1 82 ? 2.213 -1.189 -26.898 1.00 92.31 82 TRP A N 1
ATOM 647 C CA . TRP A 1 82 ? 1.778 -1.028 -28.283 1.00 92.31 82 TRP A CA 1
ATOM 648 C C . TRP A 1 82 ? 1.795 -2.380 -28.975 1.00 92.31 82 TRP A C 1
ATOM 650 O O . TRP A 1 82 ? 2.629 -3.227 -28.650 1.00 92.31 82 TRP A O 1
ATOM 660 N N . ARG A 1 83 ? 0.841 -2.594 -29.882 1.00 91.12 83 ARG A N 1
ATOM 661 C CA . ARG A 1 83 ? 0.713 -3.851 -30.622 1.00 91.12 83 ARG A CA 1
ATOM 662 C C . ARG A 1 83 ? 2.014 -4.127 -31.381 1.00 91.12 83 ARG A C 1
ATOM 664 O O . ARG A 1 83 ? 2.548 -3.233 -32.016 1.00 91.12 83 ARG A O 1
ATOM 671 N N . ALA A 1 84 ? 2.535 -5.342 -31.289 1.00 90.62 84 ALA A N 1
ATOM 672 C CA . ALA A 1 84 ? 3.610 -5.795 -32.159 1.00 90.62 84 ALA A CA 1
ATOM 673 C C . ALA A 1 84 ? 3.039 -6.010 -33.570 1.00 90.62 84 ALA A C 1
ATOM 675 O O . ALA A 1 84 ? 1.948 -6.571 -33.707 1.00 90.62 84 ALA A O 1
ATOM 676 N N . SER A 1 85 ? 3.746 -5.544 -34.601 1.00 87.12 85 SER A N 1
ATOM 677 C CA . SER A 1 85 ? 3.335 -5.753 -35.994 1.00 87.12 85 SER A CA 1
ATOM 678 C C . SER A 1 85 ? 3.298 -7.248 -36.324 1.00 87.12 85 SER A C 1
ATOM 680 O O . SER A 1 85 ? 4.168 -7.993 -35.881 1.00 87.12 85 SER A O 1
ATOM 682 N N . GLU A 1 86 ? 2.304 -7.692 -37.099 1.00 84.44 86 GLU A N 1
ATOM 683 C CA . GLU A 1 86 ? 2.134 -9.119 -37.418 1.00 84.44 86 GLU A CA 1
ATOM 684 C C . GLU A 1 86 ? 3.323 -9.695 -38.191 1.00 84.44 86 GLU A C 1
ATOM 686 O O . GLU A 1 86 ? 3.700 -10.837 -37.953 1.00 84.44 86 GLU A O 1
ATOM 691 N N . ARG A 1 87 ? 3.984 -8.875 -39.018 1.00 86.31 87 ARG A N 1
ATOM 692 C CA . ARG A 1 87 ? 5.188 -9.274 -39.766 1.00 86.31 87 ARG A CA 1
ATOM 693 C C . ARG A 1 87 ? 6.336 -9.750 -38.871 1.00 86.31 87 ARG A C 1
ATOM 695 O O . ARG A 1 87 ? 7.134 -10.577 -39.285 1.00 86.31 87 ARG A O 1
ATOM 702 N N . LEU A 1 88 ? 6.397 -9.276 -37.621 1.00 85.69 88 LEU A N 1
ATOM 703 C CA . LEU A 1 88 ? 7.441 -9.678 -36.674 1.00 85.69 88 LEU A CA 1
ATOM 704 C C . LEU A 1 88 ? 7.353 -11.170 -36.330 1.00 85.69 88 LEU A C 1
ATOM 706 O O . LEU A 1 88 ? 8.336 -11.759 -35.904 1.00 85.69 88 LEU A O 1
ATOM 710 N N . PHE A 1 89 ? 6.190 -11.801 -36.492 1.00 85.88 89 PHE A N 1
ATOM 711 C CA . PHE A 1 89 ? 6.046 -13.227 -36.206 1.00 85.88 89 PHE A CA 1
ATOM 712 C C . PHE A 1 89 ? 6.652 -14.125 -37.289 1.00 85.88 89 PHE A C 1
ATOM 714 O O . PHE A 1 89 ? 6.951 -15.281 -36.994 1.00 85.88 89 PHE A O 1
ATOM 721 N N . ASP A 1 90 ? 6.890 -13.575 -38.481 1.00 86.75 90 ASP A N 1
ATOM 722 C CA . ASP A 1 90 ? 7.601 -14.240 -39.574 1.00 86.75 90 ASP A CA 1
ATOM 723 C C . ASP A 1 90 ? 9.100 -13.867 -39.598 1.00 86.75 90 ASP A C 1
ATOM 725 O O . ASP A 1 90 ? 9.912 -14.572 -40.197 1.00 86.75 90 ASP A O 1
ATOM 729 N N . GLU A 1 91 ? 9.484 -12.787 -38.905 1.00 89.31 91 GLU A N 1
ATOM 730 C CA . GLU A 1 91 ? 10.846 -12.242 -38.841 1.00 89.31 91 GLU A CA 1
ATOM 731 C C . GLU A 1 91 ? 11.414 -12.309 -37.408 1.00 89.31 91 GLU A C 1
ATOM 733 O O . GLU A 1 91 ? 11.442 -11.320 -36.669 1.00 89.31 91 GLU A O 1
ATOM 738 N N . SER A 1 92 ? 11.894 -13.493 -37.009 1.00 86.88 92 SER A N 1
ATOM 739 C CA . SER A 1 92 ? 12.398 -13.776 -35.653 1.00 86.88 92 SER A CA 1
ATOM 740 C C . SER A 1 92 ? 13.429 -12.766 -35.136 1.00 86.88 92 SER A C 1
ATOM 742 O O . SER A 1 92 ? 13.342 -12.335 -33.985 1.00 86.88 92 SER A O 1
ATOM 744 N N . ASP A 1 93 ? 14.393 -12.371 -35.970 1.00 89.56 93 ASP A N 1
ATOM 745 C CA . ASP A 1 93 ? 15.456 -11.442 -35.568 1.00 89.56 93 ASP A CA 1
ATOM 746 C C . ASP A 1 93 ? 14.896 -10.051 -35.249 1.00 89.56 93 ASP A C 1
ATOM 748 O O . ASP A 1 93 ? 15.238 -9.448 -34.227 1.00 89.56 93 ASP A O 1
ATOM 752 N N . GLU A 1 94 ? 13.956 -9.566 -36.059 1.00 91.56 94 GLU A N 1
ATOM 753 C CA . GLU A 1 94 ? 13.347 -8.262 -35.833 1.00 91.56 94 GLU A CA 1
ATOM 754 C C . GLU A 1 94 ? 12.416 -8.269 -34.613 1.00 91.56 94 GLU A C 1
ATOM 756 O O . GLU A 1 94 ? 12.411 -7.321 -33.819 1.00 91.56 94 GLU A O 1
ATOM 761 N N . LEU A 1 95 ? 11.675 -9.360 -34.392 1.00 92.75 95 LEU A N 1
ATOM 762 C CA . LEU A 1 95 ? 10.901 -9.548 -33.164 1.00 92.75 95 LEU A CA 1
ATOM 763 C C . LEU A 1 95 ? 11.792 -9.461 -31.920 1.00 92.75 95 LEU A C 1
ATOM 765 O O . LEU A 1 95 ? 11.420 -8.817 -30.932 1.00 92.75 95 LEU A O 1
ATOM 769 N N . VAL A 1 96 ? 12.971 -10.087 -31.964 1.00 93.94 96 VAL A N 1
ATOM 770 C CA . VAL A 1 96 ? 13.954 -10.032 -30.878 1.00 93.94 96 VAL A CA 1
ATOM 771 C C . VAL A 1 96 ? 14.458 -8.605 -30.669 1.00 93.94 96 VAL A C 1
ATOM 773 O O . VAL A 1 96 ? 14.557 -8.174 -29.517 1.00 93.94 96 VAL A O 1
ATOM 776 N N . ASP A 1 97 ? 14.719 -7.842 -31.728 1.00 93.94 97 ASP A N 1
ATOM 777 C CA . ASP A 1 97 ? 15.171 -6.450 -31.624 1.00 93.94 97 ASP A CA 1
ATOM 778 C C . ASP A 1 97 ? 14.114 -5.531 -31.004 1.00 93.94 97 ASP A C 1
ATOM 780 O O . ASP A 1 97 ? 14.400 -4.772 -30.067 1.00 93.94 97 ASP A O 1
ATOM 784 N N . TRP A 1 98 ? 12.861 -5.662 -31.433 1.00 93.81 98 TRP A N 1
ATOM 785 C CA . TRP A 1 98 ? 11.742 -4.925 -30.849 1.00 93.81 98 TRP A CA 1
ATOM 786 C C . TRP A 1 98 ? 11.537 -5.285 -29.377 1.00 93.81 98 TRP A C 1
ATOM 788 O O . TRP A 1 98 ? 11.358 -4.413 -28.517 1.00 93.81 98 TRP A O 1
ATOM 798 N N . ALA A 1 99 ? 11.608 -6.573 -29.048 1.00 94.69 99 ALA A N 1
ATOM 799 C CA . ALA A 1 99 ? 11.496 -7.042 -27.676 1.00 94.69 99 ALA A CA 1
ATOM 800 C C . ALA A 1 99 ? 12.698 -6.612 -26.811 1.00 94.69 99 ALA A C 1
ATOM 802 O O . ALA A 1 99 ? 12.524 -6.312 -25.625 1.00 94.69 99 ALA A O 1
ATOM 803 N N . ARG A 1 100 ? 13.901 -6.486 -27.389 1.00 95.56 100 ARG A N 1
ATOM 804 C CA . ARG A 1 100 ? 15.087 -5.921 -26.726 1.00 95.56 100 ARG A CA 1
ATOM 805 C C . ARG A 1 100 ? 14.884 -4.445 -26.397 1.00 95.56 100 ARG A C 1
ATOM 807 O O . ARG A 1 100 ? 15.136 -4.047 -25.257 1.00 95.56 100 ARG A O 1
ATOM 814 N N . ALA A 1 101 ? 14.384 -3.648 -27.341 1.00 94.00 101 ALA A N 1
ATOM 815 C CA . ALA A 1 101 ? 14.044 -2.244 -27.103 1.00 94.00 101 ALA A CA 1
ATOM 816 C C . ALA A 1 101 ? 12.981 -2.105 -25.996 1.00 94.00 101 ALA A C 1
ATOM 818 O O . ALA A 1 101 ? 13.156 -1.346 -25.036 1.00 94.00 101 ALA A O 1
ATOM 819 N N . ALA A 1 102 ? 11.936 -2.937 -26.040 1.00 94.44 102 ALA A N 1
ATOM 820 C CA . ALA A 1 102 ? 10.908 -2.998 -25.005 1.00 94.44 102 ALA A CA 1
ATOM 821 C C . ALA A 1 102 ? 11.470 -3.374 -23.621 1.00 94.44 102 ALA A C 1
ATOM 823 O O . ALA A 1 102 ? 11.081 -2.786 -22.606 1.00 94.44 102 ALA A O 1
ATOM 824 N N . LEU A 1 103 ? 12.420 -4.314 -23.560 1.00 95.06 103 LEU A N 1
ATOM 825 C CA . LEU A 1 103 ? 13.115 -4.693 -22.330 1.00 95.06 103 LEU A CA 1
ATOM 826 C C . LEU A 1 103 ? 13.964 -3.540 -21.773 1.00 95.06 103 LEU A C 1
ATOM 828 O O . LEU A 1 103 ? 13.964 -3.311 -20.561 1.00 95.06 103 LEU A O 1
ATOM 832 N N . VAL A 1 104 ? 14.647 -2.775 -22.629 1.00 94.56 104 VAL A N 1
ATOM 833 C CA . VAL A 1 104 ? 15.393 -1.572 -22.221 1.00 94.56 104 VAL A CA 1
ATOM 834 C C . VAL A 1 104 ? 14.447 -0.525 -21.623 1.00 94.56 104 VAL A C 1
ATOM 836 O O . VAL A 1 104 ? 14.696 -0.050 -20.510 1.00 94.56 104 VAL A O 1
ATOM 839 N N . ALA A 1 105 ? 13.325 -0.224 -22.282 1.00 92.56 105 ALA A N 1
ATOM 840 C CA . ALA A 1 105 ? 12.309 0.679 -21.737 1.00 92.56 105 ALA A CA 1
ATOM 841 C C . ALA A 1 105 ? 11.740 0.171 -20.400 1.00 92.56 105 ALA A C 1
ATOM 843 O O . ALA A 1 105 ? 11.598 0.926 -19.432 1.00 92.56 105 ALA A O 1
ATOM 844 N N . ALA A 1 106 ? 11.476 -1.135 -20.290 1.00 91.06 106 ALA A N 1
ATOM 845 C CA . ALA A 1 106 ? 11.009 -1.752 -19.051 1.00 91.06 106 ALA A CA 1
ATOM 846 C C . ALA A 1 106 ? 12.023 -1.601 -17.905 1.00 91.06 106 ALA A C 1
ATOM 848 O O . ALA A 1 106 ? 11.640 -1.260 -16.780 1.00 91.06 106 ALA A O 1
ATOM 849 N N . ARG A 1 107 ? 13.320 -1.775 -18.188 1.00 89.69 107 ARG A N 1
ATOM 850 C CA . ARG A 1 107 ? 14.407 -1.564 -17.220 1.00 89.69 107 ARG A CA 1
ATOM 851 C C . ARG A 1 107 ? 14.506 -0.105 -16.775 1.00 89.69 107 ARG A C 1
ATOM 853 O O . ARG A 1 107 ? 14.673 0.138 -15.580 1.00 89.69 107 ARG A O 1
ATOM 860 N N . ARG A 1 108 ? 14.317 0.875 -17.669 1.00 87.75 108 ARG A N 1
ATOM 861 C CA . ARG A 1 108 ? 14.266 2.306 -17.292 1.00 87.75 108 ARG A CA 1
ATOM 862 C C . ARG A 1 108 ? 13.123 2.597 -16.321 1.00 87.75 108 ARG A C 1
ATOM 864 O O . ARG A 1 108 ? 13.327 3.291 -15.322 1.00 87.75 108 ARG A O 1
ATOM 871 N N . VAL A 1 109 ? 11.937 2.033 -16.563 1.00 83.44 109 VAL A N 1
ATOM 872 C CA . VAL A 1 109 ? 10.786 2.165 -15.652 1.00 83.44 109 VAL A CA 1
ATOM 873 C C . VAL A 1 109 ? 11.086 1.530 -14.294 1.00 83.44 109 VAL A C 1
ATOM 875 O O . VAL A 1 109 ? 10.819 2.148 -13.261 1.00 83.44 109 VAL A O 1
ATOM 878 N N . ALA A 1 110 ? 11.670 0.330 -14.274 1.00 75.88 110 ALA A N 1
ATOM 879 C CA . ALA A 1 110 ? 12.066 -0.341 -13.037 1.00 75.88 110 ALA A CA 1
ATOM 880 C C . ALA A 1 110 ? 13.100 0.484 -12.249 1.00 75.88 110 ALA A C 1
ATOM 882 O O . ALA A 1 110 ? 12.910 0.731 -11.059 1.00 75.88 110 ALA A O 1
ATOM 883 N N . ALA A 1 111 ? 14.126 1.013 -12.921 1.00 75.88 111 ALA A N 1
ATOM 884 C CA . ALA A 1 111 ? 15.133 1.884 -12.316 1.00 75.88 111 ALA A CA 1
ATOM 885 C C . ALA A 1 111 ? 14.537 3.205 -11.800 1.00 75.88 111 ALA A C 1
ATOM 887 O O . ALA A 1 111 ? 14.925 3.704 -10.744 1.00 75.88 111 ALA A O 1
ATOM 888 N N . LYS A 1 112 ? 13.565 3.794 -12.511 1.00 74.06 112 LYS A N 1
ATOM 889 C CA . LYS A 1 112 ? 12.823 4.969 -12.026 1.00 74.06 112 LYS A CA 1
ATOM 890 C C . LYS A 1 112 ? 12.058 4.637 -10.746 1.00 74.06 112 LYS A C 1
ATOM 892 O O . LYS A 1 112 ? 12.176 5.383 -9.784 1.00 74.06 112 LYS A O 1
ATOM 897 N N . ARG A 1 113 ? 11.343 3.507 -10.707 1.00 68.19 113 ARG A N 1
ATOM 898 C CA . ARG A 1 113 ? 10.605 3.043 -9.517 1.00 68.19 113 ARG A CA 1
ATOM 899 C C . ARG A 1 113 ? 11.519 2.773 -8.324 1.00 68.19 113 ARG A C 1
ATOM 901 O O . ARG A 1 113 ? 11.181 3.164 -7.213 1.00 68.19 113 ARG A O 1
ATOM 908 N N . ALA A 1 114 ? 12.680 2.166 -8.555 1.00 61.75 114 ALA A N 1
ATOM 909 C CA . ALA A 1 114 ? 13.663 1.883 -7.510 1.00 61.75 114 ALA A CA 1
ATOM 910 C C . ALA A 1 114 ? 14.252 3.155 -6.868 1.00 61.75 114 ALA A C 1
ATOM 912 O O . ALA A 1 114 ? 14.663 3.113 -5.710 1.00 61.75 114 ALA A O 1
ATOM 913 N N . ARG A 1 115 ? 14.248 4.278 -7.604 1.00 64.56 115 ARG A N 1
ATOM 914 C CA . ARG A 1 115 ? 14.665 5.616 -7.145 1.00 64.56 115 ARG A CA 1
ATOM 915 C C . ARG A 1 115 ? 13.526 6.457 -6.559 1.00 64.56 115 ARG A C 1
ATOM 917 O O . ARG A 1 115 ? 13.758 7.595 -6.164 1.00 64.56 115 ARG A O 1
ATOM 924 N N . MET A 1 116 ? 12.289 5.953 -6.536 1.00 67.88 116 MET A N 1
ATOM 925 C CA . MET A 1 116 ? 11.177 6.702 -5.949 1.00 67.88 116 MET A CA 1
ATOM 926 C C . MET A 1 116 ? 11.321 6.733 -4.426 1.00 67.88 116 MET A C 1
ATOM 928 O O . MET A 1 116 ? 11.523 5.692 -3.804 1.00 67.88 116 MET A O 1
ATOM 932 N N . ALA A 1 117 ? 11.153 7.920 -3.845 1.00 79.88 117 ALA A N 1
ATOM 933 C CA . ALA A 1 117 ? 10.977 8.136 -2.415 1.00 79.88 117 ALA A CA 1
ATOM 934 C C . ALA A 1 117 ? 9.472 8.129 -2.096 1.00 79.88 117 ALA A C 1
ATOM 936 O O . ALA A 1 117 ? 8.830 9.176 -2.211 1.00 79.88 117 ALA A O 1
ATOM 937 N N . PRO A 1 118 ? 8.856 6.970 -1.794 1.00 83.94 118 PRO A N 1
ATOM 938 C CA . PRO A 1 118 ? 7.456 6.936 -1.404 1.00 83.94 118 PRO A CA 1
ATOM 939 C C . PRO A 1 118 ? 7.195 7.822 -0.188 1.00 83.94 118 PRO A C 1
ATOM 941 O O . PRO A 1 118 ? 8.060 8.025 0.670 1.00 83.94 118 PRO A O 1
ATOM 944 N N . VAL A 1 119 ? 5.962 8.321 -0.134 1.00 87.56 119 VAL A N 1
ATOM 945 C CA . VAL A 1 119 ? 5.507 9.259 0.889 1.00 87.56 119 VAL A CA 1
ATOM 946 C C . VAL A 1 119 ? 4.409 8.671 1.769 1.00 87.56 119 VAL A C 1
ATOM 948 O O . VAL A 1 119 ? 3.628 7.808 1.354 1.00 87.56 119 VAL A O 1
ATOM 951 N N . SER A 1 120 ? 4.329 9.162 3.000 1.00 85.56 120 SER A N 1
ATOM 952 C CA . SER A 1 120 ? 3.209 8.962 3.920 1.00 85.56 120 SER A CA 1
ATOM 953 C C . SER A 1 120 ? 2.701 10.310 4.435 1.00 85.56 120 SER A C 1
ATOM 955 O O . SER A 1 120 ? 3.489 11.245 4.550 1.00 85.56 120 SER A O 1
ATOM 957 N N . GLY A 1 121 ? 1.402 10.411 4.736 1.00 81.44 121 GLY A N 1
ATOM 958 C CA . GLY A 1 121 ? 0.757 11.646 5.219 1.00 81.44 121 GLY A CA 1
ATOM 959 C C . GLY A 1 121 ? -0.496 12.081 4.445 1.00 81.44 121 GLY A C 1
ATOM 960 O O . GLY A 1 121 ? -1.221 12.954 4.909 1.00 81.44 121 GLY A O 1
ATOM 961 N N . GLY A 1 122 ? -0.792 11.454 3.301 1.00 81.44 122 GLY A N 1
ATOM 962 C CA . GLY A 1 122 ? -1.981 11.771 2.497 1.00 81.44 122 GLY A CA 1
ATOM 963 C C . GLY A 1 122 ? -1.971 13.195 1.928 1.00 81.44 122 GLY A C 1
ATOM 964 O O . GLY A 1 122 ? -0.943 13.873 1.934 1.00 81.44 122 GLY A O 1
ATOM 965 N N . THR A 1 123 ? -3.123 13.644 1.428 1.00 80.00 123 THR A N 1
ATOM 966 C CA . THR A 1 123 ? -3.300 14.997 0.870 1.00 80.00 123 THR A CA 1
ATOM 967 C C . THR A 1 123 ? -3.082 16.081 1.922 1.00 80.00 123 THR A C 1
ATOM 969 O O . THR A 1 123 ? -2.302 16.996 1.688 1.00 80.00 123 THR A O 1
ATOM 972 N N . ALA A 1 124 ? -3.652 15.913 3.119 1.00 79.62 124 ALA A N 1
ATOM 973 C CA . ALA A 1 124 ? -3.474 16.847 4.233 1.00 79.62 124 ALA A CA 1
ATOM 974 C C . ALA A 1 124 ? -1.994 17.020 4.628 1.00 79.62 124 ALA A C 1
ATOM 976 O O . ALA A 1 124 ? -1.533 18.131 4.875 1.00 79.62 124 ALA A O 1
ATOM 977 N N . GLY A 1 125 ? -1.219 15.928 4.651 1.00 84.94 125 GLY A N 1
ATOM 978 C CA . GLY A 1 125 ? 0.215 15.992 4.925 1.00 84.94 125 GLY A CA 1
ATOM 979 C C . GLY A 1 125 ? 1.000 16.716 3.831 1.00 84.94 125 GLY A C 1
ATOM 980 O O . GLY A 1 125 ? 1.958 17.419 4.148 1.00 84.94 125 GLY A O 1
ATOM 981 N N . ALA A 1 126 ? 0.592 16.575 2.567 1.00 86.00 126 ALA A N 1
ATOM 982 C CA . ALA A 1 126 ? 1.206 17.273 1.439 1.00 86.00 126 ALA A CA 1
ATOM 983 C C . ALA A 1 126 ? 0.922 18.781 1.478 1.00 86.00 126 ALA A C 1
ATOM 985 O O . ALA A 1 126 ? 1.853 19.573 1.365 1.00 86.00 126 ALA A O 1
ATOM 986 N N . GLU A 1 127 ? -0.334 19.172 1.706 1.00 85.62 127 GLU A N 1
ATOM 987 C CA . GLU A 1 127 ? -0.747 20.576 1.849 1.00 85.62 127 GLU A CA 1
ATOM 988 C C . GLU A 1 127 ? -0.031 21.264 3.017 1.00 85.62 127 GLU A C 1
ATOM 990 O O . GLU A 1 127 ? 0.405 22.405 2.900 1.00 85.62 127 GLU A O 1
ATOM 995 N N . ALA A 1 128 ? 0.155 20.546 4.128 1.00 89.06 128 ALA A N 1
ATOM 996 C CA . ALA A 1 128 ? 0.828 21.054 5.320 1.00 89.06 128 ALA A CA 1
ATOM 997 C C . ALA A 1 128 ? 2.364 20.911 5.294 1.00 89.06 128 ALA A C 1
ATOM 999 O O . ALA A 1 128 ? 2.997 21.098 6.336 1.00 89.06 128 ALA A O 1
ATOM 1000 N N . ALA A 1 129 ? 2.964 20.512 4.162 1.00 91.88 129 ALA A N 1
ATOM 1001 C CA . ALA A 1 129 ? 4.403 20.242 4.029 1.00 91.88 129 ALA A CA 1
ATOM 1002 C C . ALA A 1 129 ? 4.970 19.351 5.161 1.00 91.88 129 ALA A C 1
ATOM 1004 O O . ALA A 1 129 ? 6.061 19.561 5.690 1.00 91.88 129 ALA A O 1
ATOM 1005 N N . SER A 1 130 ? 4.194 18.350 5.577 1.00 92.44 130 SER A N 1
ATOM 1006 C CA . SER A 1 130 ? 4.468 17.505 6.747 1.00 92.44 130 SER A CA 1
ATOM 1007 C C . SER A 1 130 ? 4.579 16.020 6.406 1.00 92.44 130 SER A C 1
ATOM 1009 O O . SER A 1 130 ? 4.523 15.162 7.287 1.00 92.44 130 SER A O 1
ATOM 1011 N N . LEU A 1 131 ? 4.785 15.706 5.125 1.00 91.88 131 LEU A N 1
ATOM 1012 C CA . LEU A 1 131 ? 4.971 14.343 4.641 1.00 91.88 131 LEU A CA 1
ATOM 1013 C C . LEU A 1 131 ? 6.138 13.623 5.328 1.00 91.88 131 LEU A C 1
ATOM 1015 O O . LEU A 1 131 ? 7.127 14.219 5.760 1.00 91.88 131 LEU A O 1
ATOM 1019 N N . THR A 1 132 ? 6.029 12.300 5.370 1.00 93.25 132 THR A N 1
ATOM 1020 C CA . THR A 1 132 ? 7.146 11.406 5.668 1.00 93.25 132 THR A CA 1
ATOM 1021 C C . THR A 1 132 ? 7.682 10.814 4.373 1.00 93.25 132 THR A C 1
ATOM 1023 O O . THR A 1 132 ? 6.938 10.125 3.677 1.00 93.25 132 THR A O 1
ATOM 1026 N N . PHE A 1 133 ? 8.958 11.038 4.066 1.00 94.31 133 PHE A N 1
ATOM 1027 C CA . PHE A 1 133 ? 9.658 10.443 2.928 1.00 94.31 133 PHE A CA 1
ATOM 1028 C C . PHE A 1 133 ? 10.476 9.229 3.368 1.00 94.31 133 PHE A C 1
ATOM 1030 O O . PHE A 1 133 ? 11.293 9.317 4.285 1.00 94.31 133 PHE A O 1
ATOM 1037 N N . MET A 1 134 ? 10.289 8.105 2.678 1.00 94.56 134 MET A N 1
ATOM 1038 C CA . MET A 1 134 ? 11.054 6.871 2.875 1.00 94.56 134 MET A CA 1
ATOM 1039 C C . MET A 1 134 ? 11.934 6.664 1.642 1.00 94.56 134 MET A C 1
ATOM 1041 O O . MET A 1 134 ? 11.457 6.223 0.601 1.00 94.56 134 MET A O 1
ATOM 1045 N N . VAL A 1 135 ? 13.209 7.036 1.711 1.00 91.88 135 VAL A N 1
ATOM 1046 C CA . VAL A 1 135 ? 14.074 7.144 0.527 1.00 91.88 135 VAL A CA 1
ATOM 1047 C C . VAL A 1 135 ? 14.979 5.923 0.413 1.00 91.88 135 VAL A C 1
ATOM 1049 O O . VAL A 1 135 ? 15.778 5.670 1.307 1.00 91.88 135 VAL A O 1
ATOM 1052 N N . GLY A 1 136 ? 14.887 5.184 -0.694 1.00 88.69 136 GLY A N 1
ATOM 1053 C CA . GLY A 1 136 ? 15.877 4.166 -1.062 1.00 88.69 136 GLY A CA 1
ATOM 1054 C C . GLY A 1 136 ? 16.850 4.705 -2.110 1.00 88.69 136 GLY A C 1
ATOM 1055 O O . GLY A 1 136 ? 16.421 5.346 -3.069 1.00 88.69 136 GLY A O 1
ATOM 1056 N N . GLY A 1 137 ? 18.144 4.440 -1.953 1.00 86.31 137 GLY A N 1
ATOM 1057 C CA . GLY A 1 137 ? 19.175 4.851 -2.906 1.00 86.31 137 GLY A CA 1
ATOM 1058 C C . GLY A 1 137 ? 20.555 5.001 -2.272 1.00 86.31 137 GLY A C 1
ATOM 1059 O O . GLY A 1 137 ? 20.742 4.754 -1.084 1.00 86.31 137 GLY A O 1
ATOM 1060 N N . GLU A 1 138 ? 21.534 5.411 -3.070 1.00 86.62 138 GLU A N 1
ATOM 1061 C CA . GLU A 1 138 ? 22.884 5.709 -2.584 1.00 86.62 138 GLU A CA 1
ATOM 1062 C C . GLU A 1 138 ? 22.881 6.893 -1.606 1.00 86.62 138 GLU A C 1
ATOM 1064 O O . GLU A 1 138 ? 22.163 7.876 -1.807 1.00 86.62 138 GLU A O 1
ATOM 1069 N N . ALA A 1 139 ? 23.731 6.835 -0.577 1.00 88.94 139 ALA A N 1
ATOM 1070 C CA . ALA A 1 139 ? 23.815 7.871 0.455 1.00 88.94 139 ALA A CA 1
ATOM 1071 C C . ALA A 1 139 ? 24.130 9.265 -0.121 1.00 88.94 139 ALA A C 1
ATOM 1073 O O . ALA A 1 139 ? 23.545 10.258 0.306 1.00 88.94 139 ALA A O 1
ATOM 1074 N N . ALA A 1 140 ? 24.992 9.348 -1.140 1.00 86.50 140 ALA A N 1
ATOM 1075 C CA . ALA A 1 140 ? 25.316 10.613 -1.800 1.00 86.50 140 ALA A CA 1
ATOM 1076 C C . ALA A 1 140 ? 24.105 11.218 -2.535 1.00 86.50 140 ALA A C 1
ATOM 1078 O O . ALA A 1 140 ? 23.890 12.431 -2.507 1.00 86.50 140 ALA A O 1
ATOM 1079 N N . VAL A 1 141 ? 23.277 10.377 -3.166 1.00 86.62 141 VAL A N 1
ATOM 1080 C CA . VAL A 1 141 ? 22.035 10.810 -3.824 1.00 86.62 141 VAL A CA 1
ATOM 1081 C C . VAL A 1 141 ? 21.008 11.254 -2.783 1.00 86.62 141 VAL A C 1
ATOM 1083 O O . VAL A 1 141 ? 20.376 12.293 -2.965 1.00 86.62 141 VAL A O 1
ATOM 1086 N N . PHE A 1 142 ? 20.883 10.517 -1.674 1.00 90.69 142 PHE A N 1
ATOM 1087 C CA . PHE A 1 142 ? 20.032 10.905 -0.549 1.00 90.69 142 PHE A CA 1
ATOM 1088 C C . PHE A 1 142 ? 20.425 12.277 0.013 1.00 90.69 142 PHE A C 1
ATOM 1090 O O . PHE A 1 142 ? 19.569 13.153 0.101 1.00 90.69 142 PHE A O 1
ATOM 1097 N N . ALA A 1 143 ? 21.710 12.495 0.306 1.00 92.38 143 ALA A N 1
ATOM 1098 C CA . ALA A 1 143 ? 22.207 13.754 0.860 1.00 92.38 143 ALA A CA 1
ATOM 1099 C C . ALA A 1 143 ? 21.901 14.954 -0.052 1.00 92.38 143 ALA A C 1
ATOM 1101 O O . ALA A 1 143 ? 21.520 16.021 0.421 1.00 92.38 143 ALA A O 1
ATOM 1102 N N . ARG A 1 144 ? 21.996 14.769 -1.376 1.00 91.19 144 ARG A N 1
ATOM 1103 C CA . ARG A 1 144 ? 21.628 15.801 -2.359 1.00 91.19 144 ARG A CA 1
ATOM 1104 C C . ARG A 1 144 ? 20.123 16.059 -2.436 1.00 91.19 144 ARG A C 1
ATOM 1106 O O . ARG A 1 144 ? 19.718 17.190 -2.683 1.00 91.19 144 ARG A O 1
ATOM 1113 N N . ALA A 1 145 ? 19.298 15.027 -2.271 1.00 89.25 145 ALA A N 1
ATOM 1114 C CA . ALA A 1 145 ? 17.843 15.147 -2.338 1.00 89.25 145 ALA A CA 1
ATOM 1115 C C . ALA A 1 145 ? 17.229 15.675 -1.031 1.00 89.25 145 ALA A C 1
ATOM 1117 O O . ALA A 1 145 ? 16.186 16.326 -1.068 1.00 89.25 145 ALA A O 1
ATOM 1118 N N . GLN A 1 146 ? 17.863 15.416 0.116 1.00 92.69 146 GLN A N 1
ATOM 1119 C CA . GLN A 1 146 ? 17.326 15.707 1.445 1.00 92.69 146 GLN A CA 1
ATOM 1120 C C . GLN A 1 146 ? 16.847 17.161 1.627 1.00 92.69 146 GLN A C 1
ATOM 1122 O O . GLN A 1 146 ? 15.735 17.320 2.129 1.00 92.69 146 GLN A O 1
ATOM 1127 N N . PRO A 1 147 ? 17.571 18.214 1.188 1.00 94.19 147 PRO A N 1
ATOM 1128 C CA . PRO A 1 147 ? 17.091 19.592 1.328 1.00 94.19 147 PRO A CA 1
ATOM 1129 C C . PRO A 1 147 ? 15.784 19.857 0.570 1.00 94.19 147 PRO A C 1
ATOM 1131 O O . PRO A 1 147 ? 14.912 20.564 1.065 1.00 94.19 147 PRO A O 1
ATOM 1134 N N . LEU A 1 148 ? 15.614 19.246 -0.608 1.00 93.62 148 LEU A N 1
ATOM 1135 C CA . LEU A 1 148 ? 14.389 19.371 -1.403 1.00 93.62 148 LEU A CA 1
ATOM 1136 C C . LEU A 1 148 ? 13.223 18.629 -0.744 1.00 93.62 148 LEU A C 1
ATOM 1138 O O . LEU A 1 148 ? 12.104 19.131 -0.709 1.00 93.62 148 LEU A O 1
ATOM 1142 N N . LEU A 1 149 ? 13.484 17.439 -0.198 1.00 93.62 149 LEU A N 1
ATOM 1143 C CA . LEU A 1 149 ? 12.469 16.657 0.510 1.00 93.62 149 LEU A CA 1
ATOM 1144 C C . LEU A 1 149 ? 12.035 17.342 1.816 1.00 93.62 149 LEU A C 1
ATOM 1146 O O . LEU A 1 149 ? 10.857 17.290 2.161 1.00 93.62 149 LEU A O 1
ATOM 1150 N N . ALA A 1 150 ? 12.951 18.035 2.499 1.00 94.25 150 ALA A N 1
ATOM 1151 C CA . ALA A 1 150 ? 12.673 18.792 3.722 1.00 94.25 150 ALA A CA 1
ATOM 1152 C C . ALA A 1 150 ? 11.752 19.992 3.507 1.00 94.25 150 ALA A C 1
ATOM 1154 O O . ALA A 1 150 ? 11.043 20.382 4.428 1.00 94.25 150 ALA A O 1
ATOM 1155 N N . ALA A 1 151 ? 11.699 20.538 2.292 1.00 93.31 151 ALA A N 1
ATOM 1156 C CA . ALA A 1 151 ? 10.738 21.583 1.957 1.00 93.31 151 ALA A CA 1
ATOM 1157 C C . ALA A 1 151 ? 9.287 21.065 1.881 1.00 93.31 151 ALA A C 1
ATOM 1159 O O . ALA A 1 151 ? 8.352 21.852 1.979 1.00 93.31 151 ALA A O 1
ATOM 1160 N N . MET A 1 152 ? 9.088 19.755 1.697 1.00 93.88 152 MET A N 1
ATOM 1161 C CA . MET A 1 152 ? 7.767 19.130 1.529 1.00 93.88 152 MET A CA 1
ATOM 1162 C C . MET A 1 152 ? 7.364 18.229 2.703 1.00 93.88 152 MET A C 1
ATOM 1164 O O . MET A 1 152 ? 6.225 17.758 2.762 1.00 93.88 152 MET A O 1
ATOM 1168 N N . GLY A 1 153 ? 8.301 17.903 3.590 1.00 92.62 153 GLY A N 1
ATOM 1169 C CA . GLY A 1 153 ? 8.128 16.847 4.572 1.00 92.62 153 GLY A CA 1
ATOM 1170 C C . GLY A 1 153 ? 8.772 17.151 5.908 1.00 92.62 153 GLY A C 1
ATOM 1171 O O . GLY A 1 153 ? 9.809 17.799 5.997 1.00 92.62 153 GLY A O 1
ATOM 1172 N N . ARG A 1 154 ? 8.165 16.605 6.961 1.00 93.50 154 ARG A N 1
ATOM 1173 C CA . ARG A 1 154 ? 8.655 16.724 8.335 1.00 93.50 154 ARG A CA 1
ATOM 1174 C C . ARG A 1 154 ? 9.636 15.615 8.699 1.00 93.50 154 ARG A C 1
ATOM 1176 O O . ARG A 1 154 ? 10.525 15.821 9.517 1.00 93.50 154 ARG A O 1
ATOM 1183 N N . THR A 1 155 ? 9.473 14.435 8.108 1.00 94.12 155 THR A N 1
ATOM 1184 C CA . THR A 1 155 ? 10.286 13.260 8.430 1.00 94.12 155 THR A CA 1
ATOM 1185 C C . THR A 1 155 ? 10.888 12.702 7.152 1.00 94.12 155 THR A C 1
ATOM 1187 O O . THR A 1 155 ? 10.174 12.397 6.202 1.00 94.12 155 THR A O 1
ATOM 1190 N N . ILE A 1 156 ? 12.209 12.566 7.112 1.00 95.12 156 ILE A N 1
ATOM 1191 C CA . ILE A 1 156 ? 12.935 12.087 5.934 1.00 95.12 156 ILE A CA 1
ATOM 1192 C C . ILE A 1 156 ? 13.867 10.983 6.404 1.00 95.12 156 ILE A C 1
ATOM 1194 O O . ILE A 1 156 ? 14.789 11.234 7.175 1.00 95.12 156 ILE A O 1
ATOM 1198 N N . VAL A 1 157 ? 13.614 9.759 5.954 1.00 94.44 157 VAL A N 1
ATOM 1199 C CA . VAL A 1 157 ? 14.362 8.575 6.381 1.00 94.44 157 VAL A CA 1
ATOM 1200 C C . VAL A 1 157 ? 15.083 7.986 5.181 1.00 94.44 157 VAL A C 1
ATOM 1202 O O . VAL A 1 157 ? 14.455 7.661 4.171 1.00 94.44 157 VAL A O 1
ATOM 1205 N N . HIS A 1 158 ? 16.400 7.812 5.293 1.00 94.69 158 HIS A N 1
ATOM 1206 C CA . HIS A 1 158 ? 17.160 6.992 4.353 1.00 94.69 158 HIS A CA 1
ATOM 1207 C C . HIS A 1 158 ? 16.938 5.519 4.707 1.00 94.69 158 HIS A C 1
ATOM 1209 O O . HIS A 1 158 ? 17.463 5.014 5.692 1.00 94.69 158 HIS A O 1
ATOM 1215 N N . ALA A 1 159 ? 16.103 4.839 3.926 1.00 93.00 159 ALA A N 1
ATOM 1216 C CA . ALA A 1 159 ? 15.686 3.461 4.168 1.00 93.00 159 ALA A CA 1
ATOM 1217 C C . ALA A 1 159 ? 16.737 2.421 3.725 1.00 93.00 159 ALA A C 1
ATOM 1219 O O . ALA A 1 159 ? 16.534 1.223 3.921 1.00 93.00 159 ALA A O 1
ATOM 1220 N N . GLY A 1 160 ? 17.845 2.854 3.116 1.00 90.69 160 GLY A N 1
ATOM 1221 C CA . GLY A 1 160 ? 18.923 1.997 2.621 1.00 90.69 160 GLY A CA 1
ATOM 1222 C C . GLY A 1 160 ? 19.053 2.037 1.092 1.00 90.69 160 GLY A C 1
ATOM 1223 O O . GLY A 1 160 ? 18.751 3.073 0.492 1.00 90.69 160 GLY A O 1
ATOM 1224 N N . PRO A 1 161 ? 19.520 0.952 0.441 1.00 88.12 161 PRO A N 1
ATOM 1225 C CA . PRO A 1 161 ? 19.747 0.922 -1.004 1.00 88.12 161 PRO A CA 1
ATOM 1226 C C . PRO A 1 161 ? 18.460 1.095 -1.827 1.00 88.12 161 PRO A C 1
ATOM 1228 O O . PRO A 1 161 ? 17.344 1.187 -1.306 1.00 88.12 161 PRO A O 1
ATOM 1231 N N . ALA A 1 162 ? 18.619 1.170 -3.149 1.00 83.94 162 ALA A N 1
ATOM 1232 C CA . ALA A 1 162 ? 17.505 1.317 -4.081 1.00 83.94 162 ALA A CA 1
ATOM 1233 C C . ALA A 1 162 ? 16.427 0.241 -3.843 1.00 83.94 162 ALA A C 1
ATOM 1235 O O . ALA A 1 162 ? 16.733 -0.931 -3.644 1.00 83.94 162 ALA A O 1
ATOM 1236 N N . GLY A 1 163 ? 15.156 0.649 -3.851 1.00 83.25 163 GLY A N 1
ATOM 1237 C CA . GLY A 1 163 ? 14.023 -0.224 -3.523 1.00 83.25 163 GLY A CA 1
ATOM 1238 C C . GLY A 1 163 ? 13.623 -0.257 -2.040 1.00 83.25 163 GLY A C 1
ATOM 1239 O O . GLY A 1 163 ? 12.434 -0.425 -1.763 1.00 83.25 163 GLY A O 1
ATOM 1240 N N . ASN A 1 164 ? 14.525 0.012 -1.085 1.00 89.19 164 ASN A N 1
ATOM 1241 C CA . ASN A 1 164 ? 14.176 -0.061 0.344 1.00 89.19 164 ASN A CA 1
ATOM 1242 C C . ASN A 1 164 ? 13.123 0.964 0.783 1.00 89.19 164 ASN A C 1
ATOM 1244 O O . ASN A 1 164 ? 12.359 0.691 1.704 1.00 89.19 164 ASN A O 1
ATOM 1248 N N . GLY A 1 165 ? 13.028 2.116 0.115 1.00 91.38 165 GLY A N 1
ATOM 1249 C CA . GLY A 1 165 ? 11.942 3.067 0.369 1.00 91.38 165 GLY A CA 1
ATOM 1250 C C . GLY A 1 165 ? 10.565 2.436 0.138 1.00 91.38 165 GLY A C 1
ATOM 1251 O O . GLY A 1 165 ? 9.659 2.585 0.956 1.00 91.38 165 GLY A O 1
ATOM 1252 N N . GLN A 1 166 ? 10.421 1.658 -0.942 1.00 89.00 166 GLN A N 1
ATOM 1253 C CA . GLN A 1 166 ? 9.188 0.920 -1.235 1.00 89.00 166 GLN A CA 1
ATOM 1254 C C . GLN A 1 166 ? 8.954 -0.196 -0.219 1.00 89.00 166 GLN A C 1
ATOM 1256 O O . GLN A 1 166 ? 7.833 -0.336 0.258 1.00 89.00 166 GLN A O 1
ATOM 1261 N N . ALA A 1 167 ? 10.003 -0.935 0.158 1.00 91.38 167 ALA A N 1
ATOM 1262 C CA . ALA A 1 167 ? 9.917 -1.968 1.191 1.00 91.38 167 ALA A CA 1
ATOM 1263 C C . ALA A 1 167 ? 9.428 -1.391 2.535 1.00 91.38 167 ALA A C 1
ATOM 1265 O O . ALA A 1 167 ? 8.485 -1.907 3.131 1.00 91.38 167 ALA A O 1
ATOM 1266 N N . ALA A 1 168 ? 9.995 -0.263 2.971 1.00 93.25 168 ALA A N 1
ATOM 1267 C CA . ALA A 1 168 ? 9.554 0.438 4.173 1.00 93.25 168 ALA A CA 1
ATOM 1268 C C . ALA A 1 168 ? 8.081 0.866 4.070 1.00 93.25 168 ALA A C 1
ATOM 1270 O O . ALA A 1 168 ? 7.303 0.647 5.001 1.00 93.25 168 ALA A O 1
ATOM 1271 N N . LYS A 1 169 ? 7.670 1.413 2.918 1.00 93.44 169 LYS A N 1
ATOM 1272 C CA . LYS A 1 169 ? 6.290 1.857 2.691 1.00 93.44 169 LYS A CA 1
ATOM 1273 C C . LYS A 1 169 ? 5.283 0.711 2.762 1.00 93.44 169 LYS A C 1
ATOM 1275 O O . LYS A 1 169 ? 4.267 0.862 3.441 1.00 93.44 169 LYS A O 1
ATOM 1280 N N . ILE A 1 170 ? 5.541 -0.412 2.089 1.00 94.38 170 ILE A N 1
ATOM 1281 C CA . ILE A 1 170 ? 4.611 -1.552 2.088 1.00 94.38 170 ILE A CA 1
ATOM 1282 C C . ILE A 1 170 ? 4.521 -2.203 3.473 1.00 94.38 170 ILE A C 1
ATOM 1284 O O . ILE A 1 170 ? 3.419 -2.531 3.904 1.00 94.38 170 ILE A O 1
ATOM 1288 N N . CYS A 1 171 ? 5.631 -2.303 4.216 1.00 96.69 171 CYS A N 1
ATOM 1289 C CA . CYS A 1 171 ? 5.618 -2.806 5.592 1.00 96.69 171 CYS A CA 1
ATOM 1290 C C . CYS A 1 171 ? 4.817 -1.881 6.519 1.00 96.69 171 CYS A C 1
ATOM 1292 O O . CYS A 1 171 ? 3.943 -2.345 7.251 1.00 96.69 171 CYS A O 1
ATOM 1294 N N . ASN A 1 172 ? 5.053 -0.567 6.441 1.00 96.56 172 ASN A N 1
ATOM 1295 C CA . ASN A 1 172 ? 4.306 0.427 7.212 1.00 96.56 172 ASN A CA 1
ATOM 1296 C C . ASN A 1 172 ? 2.803 0.379 6.903 1.00 96.56 172 ASN A C 1
ATOM 1298 O O . ASN A 1 172 ? 1.975 0.380 7.811 1.00 96.56 172 ASN A O 1
ATOM 1302 N N . ASN A 1 173 ? 2.432 0.329 5.622 1.00 96.62 173 ASN A N 1
ATOM 1303 C CA . ASN A 1 173 ? 1.025 0.315 5.232 1.00 96.62 173 ASN A CA 1
ATOM 1304 C C . ASN A 1 173 ? 0.342 -1.030 5.534 1.00 96.62 173 ASN A C 1
ATOM 1306 O O . ASN A 1 173 ? -0.853 -1.037 5.816 1.00 96.62 173 ASN A O 1
ATOM 1310 N N . MET A 1 174 ? 1.081 -2.144 5.584 1.00 98.44 174 MET A N 1
ATOM 1311 C CA . MET A 1 174 ? 0.564 -3.413 6.106 1.00 98.44 174 MET A CA 1
ATOM 1312 C C . MET A 1 174 ? 0.235 -3.320 7.602 1.00 98.44 174 MET A C 1
ATOM 1314 O O . MET A 1 174 ? -0.864 -3.704 7.998 1.00 98.44 174 MET A O 1
ATOM 1318 N N . ILE A 1 175 ? 1.137 -2.757 8.420 1.00 98.44 175 ILE A N 1
ATOM 1319 C CA . ILE A 1 175 ? 0.870 -2.481 9.845 1.00 98.44 175 ILE A CA 1
ATOM 1320 C C . ILE A 1 175 ? -0.372 -1.593 9.992 1.00 98.44 175 ILE A C 1
ATOM 1322 O O . ILE A 1 175 ? -1.245 -1.875 10.814 1.00 98.44 175 ILE A O 1
ATOM 1326 N N . LEU A 1 176 ? -0.486 -0.544 9.173 1.00 98.00 176 LEU A N 1
ATOM 1327 C CA . LEU A 1 176 ? -1.632 0.365 9.195 1.00 98.00 176 LEU A CA 1
ATOM 1328 C C . LEU A 1 176 ? -2.946 -0.347 8.844 1.00 98.00 176 LEU A C 1
ATOM 1330 O O . LEU A 1 176 ? -3.938 -0.174 9.545 1.00 98.00 176 LEU A O 1
ATOM 1334 N N . GLY A 1 177 ? -2.960 -1.160 7.784 1.00 98.31 177 GLY A N 1
ATOM 1335 C CA . GLY A 1 177 ? -4.147 -1.909 7.373 1.00 98.31 177 GLY A CA 1
ATOM 1336 C C . GLY A 1 177 ? -4.628 -2.879 8.453 1.00 98.31 177 GLY A C 1
ATOM 1337 O O . GLY A 1 177 ? -5.818 -2.897 8.764 1.00 98.31 177 GLY A O 1
ATOM 1338 N N . VAL A 1 178 ? -3.701 -3.628 9.062 1.00 98.88 178 VAL A N 1
ATOM 1339 C CA . VAL A 1 178 ? -3.999 -4.581 10.145 1.00 98.88 178 VAL A CA 1
ATOM 1340 C C . VAL A 1 178 ? -4.485 -3.862 11.402 1.00 98.88 178 VAL A C 1
ATOM 1342 O O . VAL A 1 178 ? -5.526 -4.218 11.947 1.00 98.88 178 VAL A O 1
ATOM 1345 N N . SER A 1 179 ? -3.767 -2.831 11.855 1.00 98.69 179 SER A N 1
ATOM 1346 C CA . SER A 1 179 ? -4.139 -2.093 13.070 1.00 98.69 179 SER A CA 1
ATOM 1347 C C . SER A 1 179 ? -5.478 -1.372 12.927 1.00 98.69 179 SER A C 1
ATOM 1349 O O . SER A 1 179 ? -6.261 -1.381 13.868 1.00 98.69 179 SER A O 1
ATOM 1351 N N . MET A 1 180 ? -5.799 -0.824 11.750 1.00 98.69 180 MET A N 1
ATOM 1352 C CA . MET A 1 180 ? -7.115 -0.231 11.495 1.00 98.69 180 MET A CA 1
ATOM 1353 C C . MET A 1 180 ? -8.248 -1.250 11.660 1.00 98.69 180 MET A C 1
ATOM 1355 O O . MET A 1 180 ? -9.239 -0.953 12.322 1.00 98.69 180 MET A O 1
ATOM 1359 N N . ILE A 1 181 ? -8.092 -2.456 11.104 1.00 98.75 181 ILE A N 1
ATOM 1360 C CA . ILE A 1 181 ? -9.082 -3.533 11.252 1.00 98.75 181 ILE A CA 1
ATOM 1361 C C . ILE A 1 181 ? -9.225 -3.929 12.722 1.00 98.75 181 ILE A C 1
ATOM 1363 O O . ILE A 1 181 ? -10.343 -3.959 13.226 1.00 98.75 181 ILE A O 1
ATOM 1367 N N . ALA A 1 182 ? -8.112 -4.146 13.426 1.00 98.62 182 ALA A N 1
ATOM 1368 C CA . ALA A 1 182 ? -8.138 -4.510 14.841 1.00 98.62 182 ALA A CA 1
ATOM 1369 C C . ALA A 1 182 ? -8.845 -3.445 15.701 1.00 98.62 182 ALA A C 1
ATOM 1371 O O . ALA A 1 182 ? -9.640 -3.776 16.577 1.00 98.62 182 ALA A O 1
ATOM 1372 N N . VAL A 1 183 ? -8.611 -2.157 15.421 1.00 98.62 183 VAL A N 1
ATOM 1373 C CA . VAL A 1 183 ? -9.311 -1.050 16.089 1.00 98.62 183 VAL A CA 1
ATOM 1374 C C . VAL A 1 183 ? -10.808 -1.076 15.762 1.00 98.62 183 VAL A C 1
ATOM 1376 O O . VAL A 1 183 ? -11.626 -0.948 16.671 1.00 98.62 183 VAL A O 1
ATOM 1379 N N . CYS A 1 184 ? -11.188 -1.291 14.499 1.00 98.44 184 CYS A N 1
ATOM 1380 C CA . CYS A 1 184 ? -12.592 -1.426 14.099 1.00 98.44 184 CYS A CA 1
ATOM 1381 C C . CYS A 1 184 ? -13.298 -2.573 14.840 1.00 98.44 184 CYS A C 1
ATOM 1383 O O . CYS A 1 184 ? -14.401 -2.389 15.353 1.00 98.44 184 CYS A O 1
ATOM 1385 N N . GLU A 1 185 ? -12.660 -3.743 14.914 1.00 98.19 185 GLU A N 1
ATOM 1386 C CA . GLU A 1 185 ? -13.169 -4.913 15.636 1.00 98.19 185 GLU A CA 1
ATOM 1387 C C . GLU A 1 185 ? -13.323 -4.627 17.132 1.00 98.19 185 GLU A C 1
ATOM 1389 O O . GLU A 1 185 ? -14.367 -4.940 17.705 1.00 98.19 185 GLU A O 1
ATOM 1394 N N . ALA A 1 186 ? -12.332 -3.978 17.752 1.00 98.31 186 ALA A N 1
ATOM 1395 C CA . ALA A 1 186 ? -12.370 -3.619 19.166 1.00 98.31 186 ALA A CA 1
ATOM 1396 C C . ALA A 1 186 ? -13.526 -2.661 19.492 1.00 98.31 186 ALA A C 1
ATOM 1398 O O . ALA A 1 186 ? -14.247 -2.891 20.461 1.00 98.31 186 ALA A O 1
ATOM 1399 N N . PHE A 1 187 ? -13.755 -1.631 18.670 1.00 98.25 187 PHE A N 1
ATOM 1400 C CA . PHE A 1 187 ? -14.894 -0.727 18.850 1.00 98.25 187 PHE A CA 1
ATOM 1401 C C . PHE A 1 187 ? -16.240 -1.428 18.643 1.00 98.25 187 PHE A C 1
ATOM 1403 O O . PHE A 1 187 ? -17.147 -1.253 19.453 1.00 98.25 187 PHE A O 1
ATOM 1410 N N . ALA A 1 188 ? -16.366 -2.256 17.602 1.00 96.75 188 ALA A N 1
ATOM 1411 C CA . ALA A 1 188 ? -17.593 -3.009 17.350 1.00 96.75 188 ALA A CA 1
ATOM 1412 C C . ALA A 1 188 ? -17.890 -4.030 18.465 1.00 96.75 188 ALA A C 1
ATOM 1414 O O . ALA A 1 188 ? -19.051 -4.299 18.773 1.00 96.75 188 ALA A O 1
ATOM 1415 N N . LEU A 1 189 ? -16.856 -4.618 19.074 1.00 96.94 189 LEU A N 1
ATOM 1416 C CA . LEU A 1 189 ? -17.000 -5.495 20.233 1.00 96.94 189 LEU A CA 1
ATOM 1417 C C . LEU A 1 189 ? -17.373 -4.708 21.493 1.00 96.94 189 LEU A C 1
ATOM 1419 O O . LEU A 1 189 ? -18.284 -5.121 22.202 1.00 96.94 189 LEU A O 1
ATOM 1423 N N . ALA A 1 190 ? -16.708 -3.583 21.760 1.00 97.12 190 ALA A N 1
ATOM 1424 C CA . ALA A 1 190 ? -16.995 -2.737 22.915 1.00 97.12 190 ALA A CA 1
ATOM 1425 C C . ALA A 1 190 ? -18.456 -2.283 22.947 1.00 97.12 190 ALA A C 1
ATOM 1427 O O . ALA A 1 190 ? -19.107 -2.427 23.976 1.00 97.12 190 ALA A O 1
ATOM 1428 N N . GLU A 1 191 ? -19.002 -1.859 21.808 1.00 95.50 191 GLU A N 1
ATOM 1429 C CA . GLU A 1 191 ? -20.421 -1.516 21.692 1.00 95.50 191 GLU A CA 1
ATOM 1430 C C . GLU A 1 191 ? -21.331 -2.692 22.087 1.00 95.50 191 GLU A C 1
ATOM 1432 O O . GLU A 1 191 ? -22.262 -2.522 22.872 1.00 95.50 191 GLU A O 1
ATOM 1437 N N . ARG A 1 192 ? -21.027 -3.912 21.619 1.00 93.75 192 ARG A N 1
ATOM 1438 C CA . ARG A 1 192 ? -21.784 -5.126 21.988 1.00 93.75 192 ARG A CA 1
ATOM 1439 C C . ARG A 1 192 ? -21.649 -5.504 23.459 1.00 93.75 192 ARG A C 1
ATOM 1441 O O . ARG A 1 192 ? -22.530 -6.165 23.997 1.00 93.75 192 ARG A O 1
ATOM 1448 N N . LEU A 1 193 ? -20.557 -5.100 24.095 1.00 96.50 193 LEU A N 1
ATOM 1449 C CA . LEU A 1 193 ? -20.335 -5.260 25.529 1.00 96.50 193 LEU A CA 1
ATOM 1450 C C . LEU A 1 193 ? -20.944 -4.109 26.351 1.00 96.50 193 LEU A C 1
ATOM 1452 O O . LEU A 1 193 ? -20.806 -4.107 27.571 1.00 96.50 193 LEU A O 1
ATOM 1456 N N . GLY A 1 194 ? -21.614 -3.143 25.711 1.00 96.50 194 GLY A N 1
ATOM 1457 C CA . GLY A 1 194 ? -22.224 -1.990 26.377 1.00 96.50 194 GLY A CA 1
ATOM 1458 C C . GLY A 1 194 ? -21.230 -0.895 26.773 1.00 96.50 194 GLY A C 1
ATOM 1459 O O . GLY A 1 194 ? -21.552 -0.056 27.611 1.00 96.50 194 GLY A O 1
ATOM 1460 N N . LEU A 1 195 ? -20.025 -0.896 26.198 1.00 97.19 195 LEU A N 1
ATOM 1461 C CA . LEU A 1 195 ? -19.001 0.118 26.431 1.00 97.19 195 LEU A CA 1
ATOM 1462 C C . LEU A 1 195 ? -19.085 1.222 25.370 1.00 97.19 195 LEU A C 1
ATOM 1464 O O . LEU A 1 195 ? -19.046 0.957 24.168 1.00 97.19 195 LEU A O 1
ATOM 1468 N N . GLU A 1 196 ? -19.153 2.474 25.821 1.00 97.50 196 GLU A N 1
ATOM 1469 C CA . GLU A 1 196 ? -19.174 3.637 24.936 1.00 97.50 196 GLU A CA 1
ATOM 1470 C C . GLU A 1 196 ? -17.854 3.774 24.156 1.00 97.50 196 GLU A C 1
ATOM 1472 O O . GLU A 1 196 ? -16.760 3.579 24.698 1.00 97.50 196 GLU A O 1
ATOM 1477 N N . ALA A 1 197 ? -17.946 4.187 22.888 1.00 97.44 197 ALA A N 1
ATOM 1478 C CA . ALA A 1 197 ? -16.782 4.456 22.048 1.00 97.44 197 ALA A CA 1
ATOM 1479 C C . ALA A 1 197 ? -15.822 5.477 22.687 1.00 97.44 197 ALA A C 1
ATOM 1481 O O . ALA A 1 197 ? -14.608 5.267 22.675 1.00 97.44 197 ALA A O 1
ATOM 1482 N N . GLN A 1 198 ? -16.339 6.553 23.290 1.00 98.31 198 GLN A N 1
ATOM 1483 C CA . GLN A 1 198 ? -15.498 7.551 23.954 1.00 98.31 198 GLN A CA 1
ATOM 1484 C C . GLN A 1 198 ? -14.718 6.939 25.125 1.00 98.31 198 GLN A C 1
ATOM 1486 O O . GLN A 1 198 ? -13.505 7.126 25.222 1.00 98.31 198 GLN A O 1
ATOM 1491 N N . THR A 1 199 ? -15.376 6.129 25.961 1.00 98.31 199 THR A N 1
ATOM 1492 C CA . THR A 1 199 ? -14.720 5.440 27.078 1.00 98.31 199 THR A CA 1
ATOM 1493 C C . THR A 1 199 ? -13.638 4.471 26.594 1.00 98.31 199 THR A C 1
ATOM 1495 O O . THR A 1 199 ? -12.521 4.490 27.117 1.00 98.31 199 THR A O 1
ATOM 1498 N N . LEU A 1 200 ? -13.913 3.653 25.566 1.00 98.31 200 LEU A N 1
ATOM 1499 C CA . LEU A 1 200 ? -12.893 2.757 25.004 1.00 98.31 200 LEU A CA 1
ATOM 1500 C C . LEU A 1 200 ? -11.690 3.546 24.471 1.00 98.31 200 LEU A C 1
ATOM 1502 O O . LEU A 1 200 ? -10.544 3.148 24.704 1.00 98.31 200 LEU A O 1
ATOM 1506 N N . PHE A 1 201 ? -11.941 4.648 23.759 1.00 98.38 201 PHE A N 1
ATOM 1507 C CA . PHE A 1 201 ? -10.894 5.511 23.223 1.00 98.38 201 PHE A CA 1
ATOM 1508 C C . PHE A 1 201 ? -10.022 6.090 24.340 1.00 98.38 201 PHE A C 1
ATOM 1510 O O . PHE A 1 201 ? -8.796 6.017 24.256 1.00 98.38 201 PHE A O 1
ATOM 1517 N N . GLU A 1 202 ? -10.620 6.621 25.406 1.00 98.00 202 GLU A N 1
ATOM 1518 C CA . GLU A 1 202 ? -9.890 7.217 26.531 1.00 98.00 202 GLU A CA 1
ATOM 1519 C C . GLU A 1 202 ? -8.976 6.222 27.249 1.00 98.00 202 GLU A C 1
ATOM 1521 O O . GLU A 1 202 ? -7.849 6.577 27.603 1.00 98.00 202 GLU A O 1
ATOM 1526 N N . ILE A 1 203 ? -9.431 4.978 27.417 1.00 97.94 203 ILE A N 1
ATOM 1527 C CA . ILE A 1 203 ? -8.635 3.897 28.008 1.00 97.94 203 ILE A CA 1
ATOM 1528 C C . ILE A 1 203 ? -7.520 3.476 27.046 1.00 97.94 203 ILE A C 1
ATOM 1530 O O . ILE A 1 203 ? -6.338 3.464 27.398 1.00 97.94 203 ILE A O 1
ATOM 1534 N N . SER A 1 204 ? -7.885 3.131 25.811 1.00 98.00 204 SER A N 1
ATOM 1535 C CA . SER A 1 204 ? -6.982 2.461 24.872 1.00 98.00 204 SER A CA 1
ATOM 1536 C C . SER A 1 204 ? -5.929 3.406 24.292 1.00 98.00 204 SER A C 1
ATOM 1538 O O . SER A 1 204 ? -4.818 2.975 24.000 1.00 98.00 204 SER A O 1
ATOM 1540 N N . SER A 1 205 ? -6.233 4.705 24.178 1.00 97.12 205 SER A N 1
ATOM 1541 C CA . SER A 1 205 ? -5.285 5.732 23.712 1.00 97.12 205 SER A CA 1
ATOM 1542 C C . SER A 1 205 ? -4.117 5.974 24.670 1.00 97.12 205 SER A C 1
ATOM 1544 O O . SER A 1 205 ? -3.105 6.539 24.260 1.00 97.12 205 SER A O 1
ATOM 1546 N N . LYS A 1 206 ? -4.245 5.539 25.929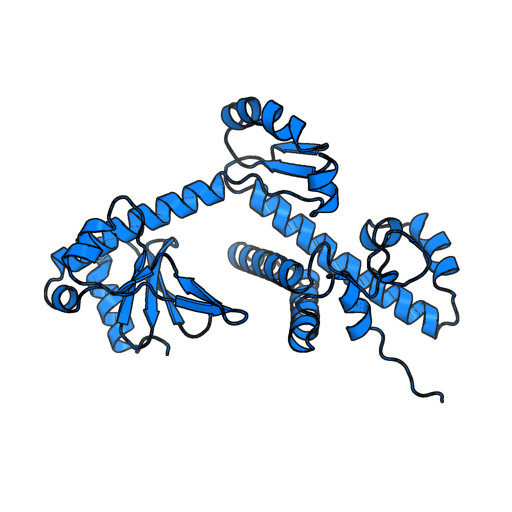 1.00 97.62 206 LYS A N 1
ATOM 1547 C CA . LYS A 1 206 ? -3.237 5.684 26.993 1.00 97.62 206 LYS A CA 1
ATOM 1548 C C . LYS A 1 206 ? -2.675 4.341 27.465 1.00 97.62 206 LYS A C 1
ATOM 1550 O O . LYS A 1 206 ? -1.884 4.304 28.401 1.00 97.62 206 LYS A O 1
ATOM 1555 N N . SER A 1 207 ? -3.099 3.249 26.835 1.00 97.69 207 SER A N 1
ATOM 1556 C CA . SER A 1 207 ? -2.747 1.881 27.214 1.00 97.69 207 SER A CA 1
ATOM 1557 C C . SER A 1 207 ? -1.951 1.191 26.103 1.00 97.69 207 SER A C 1
ATOM 1559 O O . SER A 1 207 ? -1.689 1.764 25.049 1.00 97.69 207 SER A O 1
ATOM 1561 N N . SER A 1 208 ? -1.573 -0.069 26.310 1.00 97.81 208 SER A N 1
ATOM 1562 C CA . SER A 1 208 ? -0.776 -0.852 25.352 1.00 97.81 208 SER A CA 1
ATOM 1563 C C . SER A 1 208 ? -1.471 -1.134 24.013 1.00 97.81 208 SER A C 1
ATOM 1565 O O . SER A 1 208 ? -0.797 -1.473 23.047 1.00 97.81 208 SER A O 1
ATOM 1567 N N . GLY A 1 209 ? -2.796 -0.972 23.929 1.00 96.38 209 GLY A N 1
ATOM 1568 C CA . GLY A 1 209 ? -3.548 -1.050 22.670 1.00 96.38 209 GLY A CA 1
ATOM 1569 C C . GLY A 1 209 ? -3.391 0.178 21.763 1.00 96.38 209 GLY A C 1
ATOM 1570 O O . GLY A 1 209 ? -3.987 0.222 20.686 1.00 96.38 209 GLY A O 1
ATOM 1571 N N . GLN A 1 210 ? -2.630 1.191 22.188 1.00 97.69 210 GLN A N 1
ATOM 1572 C CA . GLN A 1 210 ? -2.459 2.428 21.442 1.00 97.69 210 GLN A CA 1
ATOM 1573 C C . GLN A 1 210 ? -1.809 2.181 20.074 1.00 97.69 210 GLN A C 1
ATOM 1575 O O . GLN A 1 210 ? -0.787 1.513 19.939 1.00 97.69 210 GLN A O 1
ATOM 1580 N N . CYS A 1 211 ? -2.403 2.780 19.044 1.00 98.00 211 CYS A N 1
ATOM 1581 C CA . CYS A 1 211 ? -1.805 2.909 17.722 1.00 98.00 211 CYS A CA 1
ATOM 1582 C C . CYS A 1 211 ? -2.360 4.150 17.009 1.00 98.00 211 CYS A C 1
ATOM 1584 O O . CYS A 1 211 ? -3.358 4.737 17.433 1.00 98.00 211 CYS A O 1
ATOM 1586 N N . TRP A 1 212 ? -1.741 4.540 15.892 1.00 95.75 212 TRP A N 1
ATOM 1587 C CA . TRP A 1 212 ? -2.146 5.730 15.134 1.00 95.75 212 TRP A CA 1
ATOM 1588 C C . TRP A 1 212 ? -3.600 5.669 14.634 1.00 95.75 212 TRP A C 1
ATOM 1590 O O . TRP A 1 212 ? -4.318 6.668 14.713 1.00 95.75 212 TRP A O 1
ATOM 1600 N N . ALA A 1 213 ? -4.051 4.491 14.182 1.00 96.88 213 ALA A N 1
ATOM 1601 C CA . ALA A 1 213 ? -5.431 4.264 13.746 1.00 96.88 213 ALA A CA 1
ATOM 1602 C C . ALA A 1 213 ? -6.450 4.532 14.866 1.00 96.88 213 ALA A C 1
ATOM 1604 O O . ALA A 1 213 ? -7.549 4.994 14.592 1.00 96.88 213 ALA A O 1
ATOM 1605 N N . LEU A 1 214 ? -6.070 4.307 16.126 1.00 97.62 214 LEU A N 1
ATOM 1606 C CA . LEU A 1 214 ? -6.894 4.647 17.278 1.00 97.62 214 LEU A CA 1
ATOM 1607 C C . LEU A 1 214 ? -6.818 6.147 17.592 1.00 97.62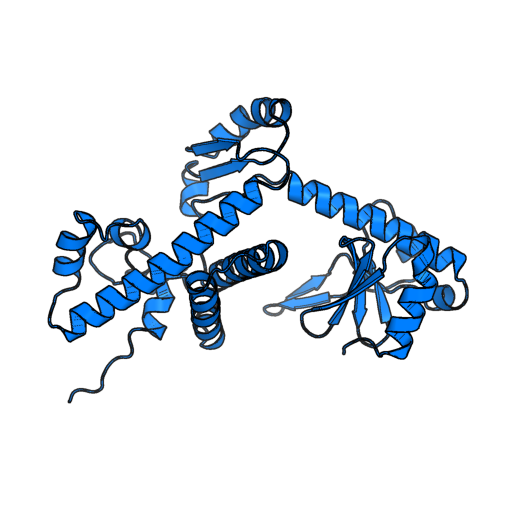 214 LEU A C 1
ATOM 1609 O O . LEU A 1 214 ? -7.843 6.816 17.612 1.00 97.62 214 LEU A O 1
ATOM 1613 N N . THR A 1 215 ? -5.619 6.688 17.832 1.00 96.75 215 THR A N 1
ATOM 1614 C CA . THR A 1 215 ? -5.454 8.015 18.463 1.00 96.75 215 THR A CA 1
ATOM 1615 C C . THR A 1 215 ? -5.588 9.197 17.519 1.00 96.75 215 THR A C 1
ATOM 1617 O O . THR A 1 215 ? -5.909 10.298 17.953 1.00 96.75 215 THR A O 1
ATOM 1620 N N . SER A 1 216 ? -5.295 8.996 16.238 1.00 93.25 216 SER A N 1
ATOM 1621 C CA . SER A 1 216 ? -5.250 10.075 15.245 1.00 93.25 216 SER A CA 1
ATOM 1622 C C . SER A 1 216 ? -6.248 9.873 14.112 1.00 93.25 216 SER A C 1
ATOM 1624 O O . SER A 1 216 ? -6.562 10.828 13.406 1.00 93.25 216 SER A O 1
ATOM 1626 N N . TYR A 1 217 ? -6.749 8.649 13.936 1.00 95.38 217 TYR A N 1
ATOM 1627 C CA . TYR A 1 217 ? -7.557 8.269 12.780 1.00 95.38 217 TYR A CA 1
ATOM 1628 C C . TYR A 1 217 ? -8.729 7.348 13.139 1.00 95.38 217 TYR A C 1
ATOM 1630 O O . TYR A 1 217 ? -9.075 6.461 12.361 1.00 95.38 217 TYR A O 1
ATOM 1638 N N . CYS A 1 218 ? -9.311 7.558 14.327 1.00 97.56 218 CYS A N 1
ATOM 1639 C CA . CYS A 1 218 ? -10.349 6.699 14.897 1.00 97.56 218 CYS A CA 1
ATOM 1640 C C . CYS A 1 218 ? -11.453 6.374 13.868 1.00 97.56 218 CYS A C 1
ATOM 1642 O O . CYS A 1 218 ? -11.992 7.300 13.254 1.00 97.56 218 CYS A O 1
ATOM 1644 N N . PRO A 1 219 ? -11.806 5.088 13.671 1.00 97.25 219 PRO A N 1
ATOM 1645 C CA . PRO A 1 219 ? -12.768 4.683 12.650 1.00 97.25 219 PRO A CA 1
ATOM 1646 C C . PRO A 1 219 ? -14.229 4.892 13.063 1.00 97.25 219 PRO A C 1
ATOM 1648 O O . PRO A 1 219 ? -15.121 4.627 12.266 1.00 97.25 219 PRO A O 1
ATOM 1651 N N . VAL A 1 220 ? -14.490 5.360 14.286 1.00 97.06 220 VAL A N 1
ATOM 1652 C CA . VAL A 1 220 ? -15.841 5.589 14.812 1.00 97.06 220 VAL A CA 1
ATOM 1653 C C . VAL A 1 220 ? -16.080 7.096 14.967 1.00 97.06 220 VAL A C 1
ATOM 1655 O O . VAL A 1 220 ? -15.174 7.797 15.429 1.00 97.06 220 VAL A O 1
ATOM 1658 N N . PRO A 1 221 ? -17.260 7.627 14.591 1.00 96.44 221 PRO A N 1
ATOM 1659 C CA . PRO A 1 221 ? -17.581 9.039 14.802 1.00 96.44 221 PRO A CA 1
ATOM 1660 C C . PRO A 1 221 ? -17.536 9.424 16.289 1.00 96.44 221 PRO A C 1
ATOM 1662 O O . PRO A 1 221 ? -17.949 8.639 17.139 1.00 96.44 221 PRO A O 1
ATOM 1665 N N . GLY A 1 222 ? -17.071 10.637 16.598 1.00 96.50 222 GLY A N 1
ATOM 1666 C CA . GLY A 1 222 ? -16.977 11.182 17.957 1.00 96.50 222 GLY A CA 1
ATOM 1667 C C . GLY A 1 222 ? -15.536 11.347 18.456 1.00 96.50 222 GLY A C 1
ATOM 1668 O O . GLY A 1 222 ? -15.037 12.474 18.428 1.00 96.50 222 GLY A O 1
ATOM 1669 N N . PRO A 1 223 ? -14.832 10.267 18.863 1.00 97.06 223 PRO A N 1
ATOM 1670 C CA . PRO A 1 223 ? -13.618 10.371 19.682 1.00 97.06 223 PRO A CA 1
ATOM 1671 C C . PRO A 1 223 ? -12.476 11.210 19.107 1.00 97.06 223 PRO A C 1
ATOM 1673 O O . PRO A 1 223 ? -11.730 11.850 19.845 1.00 97.06 223 PRO A O 1
ATOM 1676 N N . VAL A 1 224 ? -12.337 11.231 17.779 1.00 97.00 224 VAL A N 1
ATOM 1677 C CA . VAL A 1 224 ? -11.346 12.063 17.086 1.00 97.00 224 VAL A CA 1
ATOM 1678 C C . VAL A 1 224 ? -12.076 12.941 16.072 1.00 97.00 224 VAL A C 1
ATOM 1680 O O . VAL A 1 224 ? -12.326 12.462 14.963 1.00 97.00 224 VAL A O 1
ATOM 1683 N N . PRO A 1 225 ? -12.396 14.214 16.388 1.00 94.81 225 PRO A N 1
ATOM 1684 C CA . PRO A 1 225 ? -13.218 15.084 15.534 1.00 94.81 225 PRO A CA 1
ATOM 1685 C C . PRO A 1 225 ? -12.690 15.258 14.102 1.00 94.81 225 PRO A C 1
ATOM 1687 O O . PRO A 1 225 ? -13.459 15.343 13.146 1.00 94.81 225 PRO A O 1
ATOM 1690 N N . GLY A 1 226 ? -11.364 15.266 13.932 1.00 91.06 226 GLY A N 1
ATOM 1691 C CA . GLY A 1 226 ? -10.719 15.413 12.624 1.00 91.06 226 GLY A CA 1
ATOM 1692 C C . GLY A 1 226 ? -10.809 14.178 11.717 1.00 91.06 226 GLY A C 1
ATOM 1693 O O . GLY A 1 226 ? -10.585 14.308 10.509 1.00 91.06 226 GLY A O 1
ATOM 1694 N N . SER A 1 227 ? -11.142 13.005 12.270 1.00 94.56 227 SER A N 1
ATOM 1695 C CA . SER A 1 227 ? -11.129 11.733 11.539 1.00 94.56 227 SER A CA 1
ATOM 1696 C C . SER A 1 227 ? -12.198 11.669 10.433 1.00 94.56 227 SER A C 1
ATOM 1698 O O . SER A 1 227 ? -13.255 12.305 10.555 1.00 94.56 227 SER A O 1
ATOM 1700 N N . PRO A 1 228 ? -11.969 10.887 9.357 1.00 95.62 228 PRO A N 1
ATOM 1701 C CA . PRO A 1 228 ? -12.945 10.721 8.276 1.00 95.62 228 PRO A CA 1
ATOM 1702 C C . PRO A 1 228 ? -14.300 10.166 8.722 1.00 95.62 228 PRO A C 1
ATOM 1704 O O . PRO A 1 228 ? -15.314 10.481 8.094 1.00 95.62 228 PRO A O 1
ATOM 1707 N N . ALA A 1 229 ? -14.348 9.391 9.811 1.00 96.62 229 ALA A N 1
ATOM 1708 C CA . ALA A 1 229 ? -15.582 8.804 10.331 1.00 96.62 229 ALA A CA 1
ATOM 1709 C C . ALA A 1 229 ? -16.665 9.866 10.614 1.00 96.62 229 ALA A C 1
ATOM 1711 O O . ALA A 1 229 ? -17.841 9.638 10.337 1.00 96.62 229 ALA A O 1
ATOM 1712 N N . ASN A 1 230 ? -16.273 11.072 11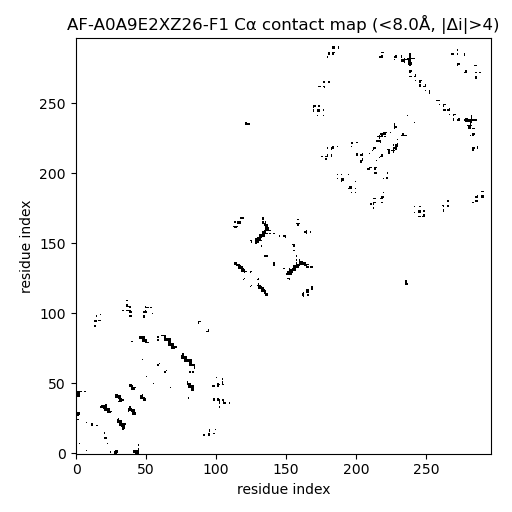.041 1.00 96.69 230 ASN A N 1
ATOM 1713 C CA . ASN A 1 230 ? -17.195 12.187 11.310 1.00 96.69 230 ASN A CA 1
ATOM 1714 C C . ASN A 1 230 ? -17.758 12.869 10.056 1.00 96.69 230 ASN A C 1
ATOM 1716 O O . ASN A 1 230 ? -18.638 13.718 10.158 1.00 96.69 230 ASN A O 1
ATOM 1720 N N . ARG A 1 231 ? -17.239 12.548 8.868 1.00 95.94 231 ARG A N 1
ATOM 1721 C CA . ARG A 1 231 ? -17.633 13.175 7.597 1.00 95.94 231 ARG A CA 1
ATOM 1722 C C . ARG A 1 231 ? -18.052 12.125 6.576 1.00 95.94 231 ARG A C 1
ATOM 1724 O O . ARG A 1 231 ? -17.696 12.203 5.404 1.00 95.94 231 ARG A O 1
ATOM 1731 N N . GLY A 1 232 ? -18.750 11.092 7.050 1.00 95.31 232 GLY A N 1
ATOM 1732 C CA . GLY A 1 232 ? -19.256 10.014 6.204 1.00 95.31 232 GLY A CA 1
ATOM 1733 C C . GLY A 1 232 ? -18.162 9.201 5.507 1.00 95.31 232 GLY A C 1
ATOM 1734 O O . GLY A 1 232 ? -18.448 8.592 4.480 1.00 95.31 232 GLY A O 1
ATOM 1735 N N . TYR A 1 233 ? -16.942 9.175 6.059 1.00 96.75 233 TYR A N 1
ATOM 1736 C CA . TYR A 1 233 ? -15.751 8.559 5.463 1.00 96.75 233 TYR A CA 1
ATOM 1737 C C . TYR A 1 233 ? -15.346 9.174 4.117 1.00 96.75 233 TYR A C 1
ATOM 1739 O O . TYR A 1 233 ? -14.842 8.474 3.236 1.00 96.75 233 TYR A O 1
ATOM 1747 N N . ALA A 1 234 ? -15.547 10.489 3.959 1.00 93.50 234 ALA A N 1
ATOM 1748 C CA . ALA A 1 234 ? -14.968 11.241 2.851 1.00 93.50 234 ALA A CA 1
ATOM 1749 C C . ALA A 1 234 ? -13.445 10.985 2.774 1.00 93.50 234 ALA A C 1
ATOM 1751 O O . ALA A 1 234 ? -12.764 11.064 3.803 1.00 93.50 234 ALA A O 1
ATOM 1752 N N . PRO A 1 235 ? -12.907 10.653 1.589 1.00 81.62 235 PRO A N 1
ATOM 1753 C CA . PRO A 1 235 ? -11.594 10.031 1.481 1.00 81.62 235 PRO A CA 1
ATOM 1754 C C . PRO A 1 235 ? -10.443 11.009 1.725 1.00 81.62 235 PRO A C 1
ATOM 1756 O O . PRO A 1 235 ? -10.396 12.090 1.142 1.00 81.62 235 PRO A O 1
ATOM 1759 N N . GLY A 1 236 ? -9.460 10.580 2.519 1.00 78.75 236 GLY A N 1
ATOM 1760 C CA . GLY A 1 236 ? -8.085 11.089 2.446 1.00 78.75 236 GLY A CA 1
ATOM 1761 C C . GLY A 1 236 ? -7.139 10.034 1.867 1.00 78.75 236 GLY A C 1
ATOM 1762 O O . GLY A 1 236 ? -6.327 10.317 0.985 1.00 78.75 236 GLY A O 1
ATOM 1763 N N . PHE A 1 237 ? -7.292 8.788 2.324 1.00 92.19 237 PHE A N 1
ATOM 1764 C CA . PHE A 1 237 ? -6.608 7.613 1.793 1.00 92.19 237 PHE A CA 1
ATOM 1765 C C . PHE A 1 237 ? -7.645 6.512 1.557 1.00 92.19 237 PHE A C 1
ATOM 1767 O O . PHE A 1 237 ? -8.224 5.988 2.502 1.00 92.19 237 PHE A O 1
ATOM 1774 N N . THR A 1 238 ? -7.932 6.192 0.295 1.00 96.00 238 THR A N 1
ATOM 1775 C CA . THR A 1 238 ? -9.086 5.342 -0.041 1.00 96.00 238 THR A CA 1
ATOM 1776 C C . THR A 1 238 ? -8.881 3.870 0.319 1.00 96.00 238 THR A C 1
ATOM 1778 O O . THR A 1 238 ? -7.751 3.369 0.343 1.00 96.00 238 THR A O 1
ATOM 1781 N N . ALA A 1 239 ? -9.981 3.137 0.512 1.00 96.81 239 ALA A N 1
ATOM 1782 C CA . ALA A 1 239 ? -9.954 1.685 0.690 1.00 96.81 239 ALA A CA 1
ATOM 1783 C C . ALA A 1 239 ? -9.275 0.972 -0.495 1.00 96.81 239 ALA A C 1
ATOM 1785 O O . ALA A 1 239 ? -8.489 0.045 -0.291 1.00 96.81 239 ALA A O 1
ATOM 1786 N N . ALA A 1 240 ? -9.481 1.448 -1.730 1.00 94.81 240 ALA A N 1
ATOM 1787 C CA . ALA A 1 240 ? -8.795 0.919 -2.909 1.00 94.81 240 ALA A CA 1
ATOM 1788 C C . ALA A 1 240 ? -7.267 1.129 -2.865 1.00 94.81 240 ALA A C 1
ATOM 1790 O O . ALA A 1 240 ? -6.506 0.252 -3.288 1.00 94.81 240 ALA A O 1
ATOM 1791 N N . MET A 1 241 ? -6.795 2.271 -2.347 1.00 94.56 241 MET A N 1
ATOM 1792 C CA . MET A 1 241 ? -5.361 2.522 -2.155 1.00 94.56 241 MET A CA 1
ATOM 1793 C C . MET A 1 241 ? -4.773 1.619 -1.068 1.00 94.56 241 MET A C 1
ATOM 1795 O O . MET A 1 241 ? -3.709 1.039 -1.284 1.00 94.56 241 MET A O 1
ATOM 1799 N N . MET A 1 242 ? -5.482 1.432 0.049 1.00 97.75 242 MET A N 1
ATOM 1800 C CA . MET A 1 242 ? -5.065 0.498 1.097 1.00 97.75 242 MET A CA 1
ATOM 1801 C C . MET A 1 242 ? -4.980 -0.942 0.571 1.00 97.75 242 MET A C 1
ATOM 1803 O O . MET A 1 242 ? -3.958 -1.605 0.742 1.00 97.75 242 MET A O 1
ATOM 1807 N N . LEU A 1 243 ? -6.004 -1.409 -0.152 1.00 98.12 243 LEU A N 1
ATOM 1808 C CA . LEU A 1 243 ? -6.012 -2.732 -0.781 1.00 98.12 243 LEU A CA 1
ATOM 1809 C C . LEU A 1 243 ? -4.830 -2.918 -1.742 1.00 98.12 243 LEU A C 1
ATOM 1811 O O . LEU A 1 243 ? -4.191 -3.972 -1.754 1.00 98.12 243 LEU A O 1
ATOM 1815 N N . LYS A 1 244 ? -4.524 -1.901 -2.557 1.00 96.00 244 LYS A N 1
ATOM 1816 C CA . LYS A 1 244 ? -3.362 -1.925 -3.452 1.00 96.00 244 LYS A CA 1
ATOM 1817 C C . LYS A 1 244 ? -2.065 -2.125 -2.662 1.00 96.00 244 LYS A C 1
ATOM 1819 O O . LYS A 1 244 ? -1.268 -2.980 -3.042 1.00 96.00 244 LYS A O 1
ATOM 1824 N N . ASP A 1 245 ? -1.854 -1.367 -1.591 1.00 96.38 245 ASP A N 1
ATOM 1825 C CA . ASP A 1 245 ? -0.624 -1.451 -0.799 1.00 96.38 245 ASP A CA 1
ATOM 1826 C C . ASP A 1 245 ? -0.515 -2.784 -0.044 1.00 96.38 245 ASP A C 1
ATOM 1828 O O . ASP A 1 245 ? 0.559 -3.386 -0.022 1.00 96.38 245 ASP A O 1
ATOM 1832 N N . LEU A 1 246 ? -1.627 -3.314 0.476 1.00 98.06 246 LEU A N 1
ATOM 1833 C CA . LEU A 1 246 ? -1.676 -4.650 1.076 1.00 98.06 246 LEU A CA 1
ATOM 1834 C C . LEU A 1 246 ? -1.348 -5.747 0.057 1.00 98.06 246 LEU A C 1
ATOM 1836 O O . LEU A 1 246 ? -0.561 -6.641 0.354 1.00 98.06 246 LEU A O 1
ATOM 1840 N N . ARG A 1 247 ? -1.863 -5.661 -1.175 1.00 97.12 247 ARG A N 1
ATOM 1841 C CA . ARG A 1 247 ? -1.500 -6.595 -2.255 1.00 97.12 247 ARG A CA 1
ATOM 1842 C C . ARG A 1 247 ? -0.016 -6.519 -2.611 1.00 97.12 247 ARG A C 1
ATOM 1844 O O . ARG A 1 247 ? 0.587 -7.557 -2.867 1.00 97.12 247 ARG A O 1
ATOM 1851 N N . LEU A 1 248 ? 0.586 -5.327 -2.608 1.00 92.81 248 LEU A N 1
ATOM 1852 C CA . LEU A 1 248 ? 2.034 -5.176 -2.798 1.00 92.81 248 LEU A CA 1
ATOM 1853 C C . LEU A 1 248 ? 2.823 -5.811 -1.645 1.00 92.81 248 LEU A C 1
ATOM 1855 O O . LEU A 1 248 ? 3.813 -6.495 -1.899 1.00 92.81 248 LEU A O 1
ATOM 1859 N N . ALA A 1 249 ? 2.361 -5.657 -0.401 1.00 96.00 249 ALA A N 1
ATOM 1860 C CA . ALA A 1 249 ? 2.953 -6.334 0.750 1.00 96.00 249 ALA A CA 1
ATOM 1861 C C . ALA A 1 249 ? 2.858 -7.866 0.624 1.00 96.00 249 ALA A C 1
ATOM 1863 O O . ALA A 1 249 ? 3.846 -8.557 0.852 1.00 96.00 249 ALA A O 1
ATOM 1864 N N . GLN A 1 250 ? 1.715 -8.402 0.179 1.00 97.31 250 GLN A N 1
ATOM 1865 C CA . GLN A 1 250 ? 1.541 -9.843 -0.050 1.00 97.31 250 GLN A CA 1
ATOM 1866 C C . GLN A 1 250 ? 2.405 -10.371 -1.207 1.00 97.31 250 GLN A C 1
ATOM 1868 O O . GLN A 1 250 ? 2.967 -11.460 -1.112 1.00 97.31 250 GLN A O 1
ATOM 1873 N N . GLN A 1 251 ? 2.580 -9.592 -2.279 1.00 92.12 251 GLN A N 1
ATOM 1874 C CA . GLN A 1 251 ? 3.517 -9.934 -3.356 1.00 92.12 251 GLN A CA 1
ATOM 1875 C C . GLN A 1 251 ? 4.962 -10.000 -2.848 1.00 92.12 251 GLN A C 1
ATOM 1877 O O . GLN A 1 251 ? 5.681 -10.939 -3.186 1.00 92.12 251 GLN A O 1
ATOM 1882 N N . ALA A 1 252 ? 5.377 -9.031 -2.025 1.00 91.44 252 ALA A N 1
ATOM 1883 C CA . ALA A 1 252 ? 6.702 -9.030 -1.414 1.00 91.44 252 ALA A CA 1
ATOM 1884 C C . ALA A 1 252 ? 6.887 -10.227 -0.470 1.00 91.44 252 ALA A C 1
ATOM 1886 O O . ALA A 1 252 ? 7.879 -10.936 -0.593 1.00 91.44 252 ALA A O 1
ATOM 1887 N N . ALA A 1 253 ? 5.899 -10.508 0.385 1.00 95.00 253 ALA A N 1
ATOM 1888 C CA . ALA A 1 253 ? 5.903 -11.663 1.280 1.00 95.00 253 ALA A CA 1
ATOM 1889 C C . ALA A 1 253 ? 6.041 -12.993 0.518 1.00 95.00 253 ALA A C 1
ATOM 1891 O O . ALA A 1 253 ? 6.815 -13.858 0.923 1.00 95.00 253 ALA A O 1
ATOM 1892 N N . GLY A 1 254 ? 5.353 -13.138 -0.622 1.00 91.06 254 GLY A N 1
ATOM 1893 C CA . GLY A 1 254 ? 5.502 -14.298 -1.505 1.00 91.06 254 GLY A CA 1
ATOM 1894 C C . GLY A 1 254 ? 6.897 -14.406 -2.128 1.00 91.06 254 GLY A C 1
ATOM 1895 O O . GLY A 1 254 ? 7.448 -15.500 -2.208 1.00 91.06 254 GLY A O 1
ATOM 1896 N N . ALA A 1 255 ? 7.500 -13.282 -2.525 1.00 88.50 255 ALA A N 1
ATOM 1897 C CA . ALA A 1 255 ? 8.853 -13.257 -3.083 1.00 88.50 255 ALA A CA 1
ATOM 1898 C C . ALA A 1 255 ? 9.943 -13.587 -2.047 1.00 88.50 255 ALA A C 1
ATOM 1900 O O . ALA A 1 255 ? 10.987 -14.118 -2.417 1.00 88.50 255 ALA A O 1
ATOM 1901 N N . THR A 1 256 ? 9.706 -13.291 -0.766 1.00 93.38 256 THR A N 1
ATOM 1902 C CA . THR A 1 256 ? 10.644 -13.550 0.341 1.00 93.38 256 THR A CA 1
ATOM 1903 C C . THR A 1 256 ? 10.283 -14.780 1.174 1.00 93.38 256 THR A C 1
ATOM 1905 O O . THR A 1 256 ? 10.896 -15.001 2.217 1.00 93.38 256 THR A O 1
ATOM 1908 N N . ALA A 1 257 ? 9.274 -15.557 0.761 1.00 93.31 257 ALA A N 1
ATOM 1909 C CA . ALA A 1 257 ? 8.729 -16.691 1.514 1.00 93.31 257 ALA A CA 1
ATOM 1910 C C . ALA A 1 257 ? 8.402 -16.357 2.989 1.00 93.31 257 ALA A C 1
ATOM 1912 O O . ALA A 1 257 ? 8.546 -17.186 3.886 1.00 93.31 257 ALA A O 1
ATOM 1913 N N . THR A 1 258 ? 7.979 -15.119 3.261 1.00 96.94 258 THR A N 1
ATOM 1914 C CA . THR A 1 258 ? 7.682 -14.637 4.615 1.00 96.94 258 THR A CA 1
ATOM 1915 C C . THR A 1 258 ? 6.206 -14.837 4.943 1.00 96.94 258 THR A C 1
ATOM 1917 O O . THR A 1 258 ? 5.328 -14.347 4.233 1.00 96.94 258 THR A O 1
ATOM 1920 N N . ALA A 1 259 ? 5.910 -15.510 6.055 1.00 97.88 259 ALA A N 1
ATOM 1921 C CA . ALA A 1 259 ? 4.538 -15.666 6.524 1.00 97.88 259 ALA A CA 1
ATOM 1922 C C . ALA A 1 259 ? 3.991 -14.333 7.068 1.00 97.88 259 ALA A C 1
ATOM 1924 O O . ALA A 1 259 ? 4.519 -13.783 8.032 1.00 97.88 259 ALA A O 1
ATOM 1925 N N . THR A 1 260 ? 2.910 -13.823 6.471 1.00 98.31 260 THR A N 1
ATOM 1926 C CA . THR A 1 260 ? 2.228 -12.590 6.914 1.00 98.31 260 THR A CA 1
ATOM 1927 C C . THR A 1 260 ? 0.716 -12.809 7.086 1.00 98.31 260 THR A C 1
ATOM 1929 O O . THR A 1 260 ? -0.084 -12.129 6.444 1.00 98.31 260 THR A O 1
ATOM 1932 N N . PRO A 1 261 ? 0.279 -13.750 7.949 1.00 98.44 261 PRO A N 1
ATOM 1933 C CA . PRO A 1 261 ? -1.122 -14.185 8.015 1.00 98.44 261 PRO A CA 1
ATOM 1934 C C . PRO A 1 261 ? -2.108 -13.040 8.291 1.00 98.44 261 PRO A C 1
ATOM 1936 O O . PRO A 1 261 ? -3.152 -12.964 7.649 1.00 98.44 261 PRO A O 1
ATOM 1939 N N . LEU A 1 262 ? -1.757 -12.100 9.176 1.00 98.75 262 LEU A N 1
ATOM 1940 C CA . LEU A 1 262 ? -2.596 -10.927 9.451 1.00 98.75 262 LEU A CA 1
ATOM 1941 C C . LEU A 1 262 ? -2.653 -9.961 8.261 1.00 98.75 262 LEU A C 1
ATOM 1943 O O . LEU A 1 262 ? -3.710 -9.416 7.960 1.00 98.75 262 LEU A O 1
ATOM 1947 N N . GLY A 1 263 ? -1.538 -9.779 7.548 1.00 98.50 263 GLY A N 1
ATOM 1948 C CA . GLY A 1 263 ? -1.501 -8.976 6.325 1.00 98.50 263 GLY A CA 1
ATOM 1949 C C . GLY A 1 263 ? -2.354 -9.584 5.207 1.00 98.50 263 GLY A C 1
ATOM 1950 O O . GLY A 1 263 ? -3.066 -8.856 4.516 1.00 98.50 263 GLY A O 1
ATOM 1951 N N . ALA A 1 264 ? -2.336 -10.913 5.071 1.00 98.56 264 ALA A N 1
ATOM 1952 C CA . ALA A 1 264 ? -3.177 -11.647 4.129 1.00 98.56 264 ALA A CA 1
ATOM 1953 C C . ALA A 1 264 ? -4.667 -11.506 4.475 1.00 98.56 264 ALA A C 1
ATOM 1955 O O . ALA A 1 264 ? -5.479 -11.184 3.608 1.00 98.56 264 ALA A O 1
ATOM 1956 N N . ALA A 1 265 ? -5.024 -11.676 5.752 1.00 98.69 265 ALA A N 1
ATOM 1957 C CA . ALA A 1 265 ? -6.388 -11.473 6.232 1.00 98.69 265 ALA A CA 1
ATOM 1958 C C . ALA A 1 265 ? -6.863 -10.029 5.996 1.00 98.69 265 ALA A C 1
ATOM 1960 O O . ALA A 1 265 ? -7.958 -9.819 5.475 1.00 98.69 265 ALA A O 1
ATOM 1961 N N . ALA A 1 266 ? -6.014 -9.038 6.285 1.00 98.75 266 ALA A N 1
ATOM 1962 C CA . ALA A 1 266 ? -6.315 -7.639 6.008 1.00 98.75 266 ALA A CA 1
ATOM 1963 C C . ALA A 1 266 ? -6.559 -7.393 4.513 1.00 98.75 266 ALA A C 1
ATOM 1965 O O . ALA A 1 266 ? -7.549 -6.758 4.156 1.00 98.75 266 ALA A O 1
ATOM 1966 N N . ALA A 1 267 ? -5.713 -7.931 3.625 1.00 98.56 267 ALA A N 1
ATOM 1967 C CA . ALA A 1 267 ? -5.909 -7.813 2.179 1.00 98.56 267 ALA A CA 1
ATOM 1968 C C . ALA A 1 267 ? -7.275 -8.368 1.737 1.00 98.56 267 ALA A C 1
ATOM 1970 O O . ALA A 1 267 ? -7.963 -7.730 0.942 1.00 98.56 267 ALA A O 1
ATOM 1971 N N . ASN A 1 268 ? -7.693 -9.508 2.294 1.00 98.50 268 ASN A N 1
ATOM 1972 C CA . ASN A 1 268 ? -8.995 -10.112 2.003 1.00 98.50 268 ASN A CA 1
ATOM 1973 C C . ASN A 1 268 ? -10.166 -9.272 2.536 1.00 98.50 268 ASN A C 1
ATOM 1975 O O . ASN A 1 268 ? -11.159 -9.095 1.838 1.00 98.50 268 ASN A O 1
ATOM 1979 N N . LEU A 1 269 ? -10.061 -8.706 3.739 1.00 98.56 269 LEU A N 1
ATOM 1980 C CA . LEU A 1 269 ? -11.117 -7.854 4.297 1.00 98.56 269 LEU A CA 1
ATOM 1981 C C . LEU A 1 269 ? -11.269 -6.540 3.517 1.00 98.56 269 LEU A C 1
ATOM 1983 O O . LEU A 1 269 ? -12.389 -6.125 3.217 1.00 98.56 269 LEU A O 1
ATOM 1987 N N . TYR A 1 270 ? -10.163 -5.912 3.108 1.00 98.56 270 TYR A N 1
ATOM 1988 C CA . TYR A 1 270 ? -10.227 -4.745 2.223 1.00 98.56 270 TYR A CA 1
ATOM 1989 C C . TYR A 1 270 ? -10.746 -5.098 0.829 1.00 98.56 270 TYR A C 1
ATOM 1991 O O . TYR A 1 270 ? -11.447 -4.283 0.235 1.00 98.56 270 TYR A O 1
ATOM 1999 N N . GLN A 1 271 ? -10.452 -6.299 0.318 1.00 98.25 271 GLN A N 1
ATOM 2000 C CA . GLN A 1 271 ? -11.047 -6.794 -0.923 1.00 98.25 271 GLN A CA 1
ATOM 2001 C C . GLN A 1 271 ? -12.573 -6.847 -0.811 1.00 98.25 271 GLN A C 1
ATOM 2003 O O . GLN A 1 271 ? -13.256 -6.236 -1.623 1.00 98.25 271 GLN A O 1
ATOM 2008 N N . LEU A 1 272 ? -13.092 -7.489 0.239 1.00 97.75 272 LEU A N 1
ATOM 2009 C CA . LEU A 1 272 ? -14.531 -7.567 0.499 1.00 97.75 272 LEU A CA 1
ATOM 2010 C C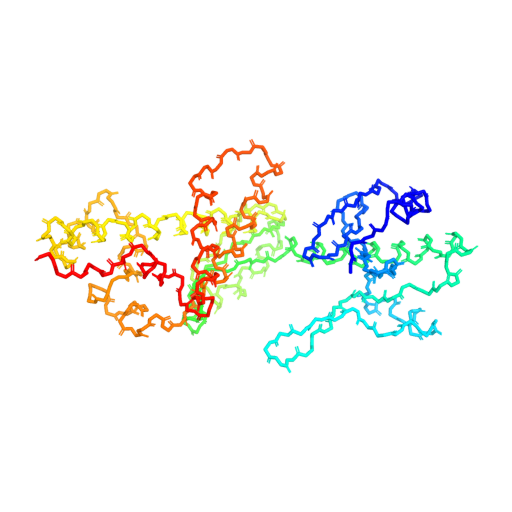 . LEU A 1 272 ? -15.173 -6.179 0.639 1.00 97.75 272 LEU A C 1
ATOM 2012 O O . LEU A 1 272 ? -16.265 -5.955 0.128 1.00 97.75 272 LEU A O 1
ATOM 2016 N N . SER A 1 273 ? -14.491 -5.239 1.300 1.00 96.56 273 SER A N 1
ATOM 2017 C CA . SER A 1 273 ? -14.964 -3.856 1.443 1.00 96.56 273 SER A CA 1
ATOM 2018 C C . SER A 1 273 ? -15.065 -3.137 0.090 1.00 96.56 273 SER A C 1
ATOM 2020 O O . SER A 1 273 ? -16.080 -2.514 -0.222 1.00 96.56 273 SER A O 1
ATOM 2022 N N . VAL A 1 274 ? -14.032 -3.264 -0.750 1.00 96.94 274 VAL A N 1
ATOM 2023 C CA . VAL A 1 274 ? -14.002 -2.696 -2.108 1.00 96.94 274 VAL A CA 1
ATOM 2024 C C . VAL A 1 274 ? -15.094 -3.310 -2.985 1.00 96.94 274 VAL A C 1
ATOM 2026 O O . VAL A 1 274 ? -15.804 -2.571 -3.664 1.00 96.94 274 VAL A O 1
ATOM 2029 N N . ASP A 1 275 ? -15.276 -4.629 -2.928 1.00 95.38 275 ASP A N 1
ATOM 2030 C CA . ASP A 1 275 ? -16.307 -5.337 -3.697 1.00 95.38 275 ASP A CA 1
ATOM 2031 C C . ASP A 1 275 ? -17.728 -4.970 -3.237 1.00 95.38 275 ASP A C 1
ATOM 2033 O O . ASP A 1 275 ? -18.662 -4.976 -4.036 1.00 95.38 275 ASP A O 1
ATOM 2037 N N . ALA A 1 276 ? -17.888 -4.572 -1.972 1.00 94.31 276 ALA A N 1
ATOM 2038 C CA . ALA A 1 276 ? -19.127 -4.019 -1.428 1.00 94.31 276 ALA A CA 1
ATOM 2039 C C . ALA A 1 276 ? -19.356 -2.530 -1.782 1.00 94.31 276 ALA A C 1
ATOM 2041 O O . ALA A 1 276 ? -20.291 -1.917 -1.267 1.00 94.31 276 ALA A O 1
ATOM 2042 N N . GLY A 1 277 ? -18.523 -1.935 -2.646 1.00 94.44 277 GLY A N 1
ATOM 2043 C CA . GLY A 1 277 ? -18.690 -0.566 -3.145 1.00 94.44 277 GLY A CA 1
ATOM 2044 C C . GLY A 1 277 ? -18.051 0.528 -2.283 1.00 94.44 277 GLY A C 1
ATOM 2045 O O . GLY A 1 277 ? -18.366 1.702 -2.459 1.00 94.44 277 GLY A O 1
ATOM 2046 N N . ALA A 1 278 ? -17.155 0.182 -1.353 1.00 95.31 278 ALA A N 1
ATOM 2047 C CA . ALA A 1 278 ? -16.444 1.159 -0.520 1.00 95.31 278 ALA A CA 1
ATOM 2048 C C . ALA A 1 278 ? -15.113 1.647 -1.133 1.00 95.31 278 ALA A C 1
ATOM 2050 O O . ALA A 1 278 ? -14.314 2.285 -0.449 1.00 95.31 278 ALA A O 1
ATOM 2051 N N . ASP A 1 279 ? -14.842 1.354 -2.408 1.00 95.94 279 ASP A N 1
ATOM 2052 C CA . ASP A 1 279 ? -13.559 1.599 -3.082 1.00 95.94 279 ASP A CA 1
ATOM 2053 C C . ASP A 1 279 ? -13.082 3.058 -3.014 1.00 95.94 279 ASP A C 1
ATOM 2055 O O . ASP A 1 279 ? -11.887 3.319 -2.840 1.00 95.94 279 ASP A O 1
ATOM 2059 N N . SER A 1 280 ? -14.029 3.988 -3.117 1.00 95.44 280 SER A N 1
ATOM 2060 C CA . SER A 1 280 ? -13.820 5.438 -3.107 1.00 95.44 280 SER A CA 1
ATOM 2061 C C . SER A 1 280 ? -13.935 6.078 -1.722 1.00 95.44 280 SER A C 1
ATOM 2063 O O . SER A 1 280 ? -13.597 7.253 -1.570 1.00 95.44 280 SER A O 1
ATOM 2065 N N . LEU A 1 281 ? -14.373 5.325 -0.711 1.00 96.38 281 LEU A N 1
ATOM 2066 C CA . LEU A 1 281 ? -14.429 5.792 0.670 1.00 96.38 281 LEU A CA 1
ATOM 2067 C C . LEU A 1 281 ? -13.048 5.723 1.318 1.00 96.38 281 LEU A C 1
ATOM 2069 O O . LEU A 1 281 ? -12.151 5.009 0.862 1.00 96.38 281 LEU A O 1
ATOM 2073 N N . ASP A 1 282 ? -12.880 6.460 2.412 1.00 97.25 282 ASP A N 1
ATOM 2074 C CA . ASP A 1 282 ? -11.686 6.357 3.240 1.00 97.25 282 ASP A CA 1
ATOM 2075 C C . ASP A 1 282 ? -11.461 4.917 3.739 1.00 97.25 282 ASP A C 1
ATOM 2077 O O . ASP A 1 282 ? -12.416 4.191 4.015 1.00 97.25 282 ASP A O 1
ATOM 2081 N N . PHE A 1 283 ? -10.208 4.485 3.876 1.00 97.56 283 PHE A N 1
ATOM 2082 C CA . PHE A 1 283 ? -9.875 3.121 4.296 1.00 97.56 283 PHE A CA 1
ATOM 2083 C C . PHE A 1 283 ? -10.434 2.757 5.685 1.00 97.56 283 PHE A C 1
ATOM 2085 O O . PHE A 1 283 ? -10.762 1.595 5.920 1.00 97.56 283 PHE A O 1
ATOM 2092 N N . SER A 1 284 ? -10.633 3.739 6.573 1.00 97.50 284 SER A N 1
ATOM 2093 C CA . SER A 1 284 ? -11.305 3.537 7.868 1.00 97.50 284 SER A CA 1
ATOM 2094 C C . SER A 1 284 ? -12.779 3.116 7.738 1.00 97.50 284 SER A C 1
ATOM 2096 O O . SER A 1 284 ? -13.342 2.547 8.673 1.00 97.50 284 SER A O 1
ATOM 2098 N N . SER A 1 285 ? -13.399 3.289 6.561 1.00 97.44 285 SER A N 1
ATOM 2099 C CA . SER A 1 285 ? -14.770 2.832 6.278 1.00 97.44 285 SER A CA 1
ATOM 2100 C C . SER A 1 285 ? -14.946 1.316 6.331 1.00 97.44 285 SER A C 1
ATOM 2102 O O . SER A 1 285 ? -16.084 0.851 6.385 1.00 97.44 285 SER A O 1
ATOM 2104 N N . ILE A 1 286 ? -13.854 0.542 6.396 1.00 97.50 286 ILE A N 1
ATOM 2105 C CA . ILE A 1 286 ? -13.897 -0.898 6.680 1.00 97.50 286 ILE A CA 1
ATOM 2106 C C . ILE A 1 286 ? -14.650 -1.216 7.980 1.00 97.50 286 ILE A C 1
ATOM 2108 O O . ILE A 1 286 ? -15.220 -2.299 8.105 1.00 97.50 286 ILE A O 1
ATOM 2112 N N . PHE A 1 287 ? -14.757 -0.250 8.901 1.00 97.44 287 PHE A N 1
ATOM 2113 C CA . PHE A 1 287 ? -15.653 -0.341 10.050 1.00 97.44 287 PHE A CA 1
ATOM 2114 C C . PHE A 1 287 ? -17.086 -0.705 9.647 1.00 97.44 287 PHE A C 1
ATOM 2116 O O . PHE A 1 287 ? -17.682 -1.552 10.293 1.00 97.44 287 PHE A O 1
ATOM 2123 N N . ARG A 1 288 ? -17.625 -0.165 8.544 1.00 94.75 288 ARG A N 1
ATOM 2124 C CA . ARG A 1 288 ? -18.984 -0.480 8.0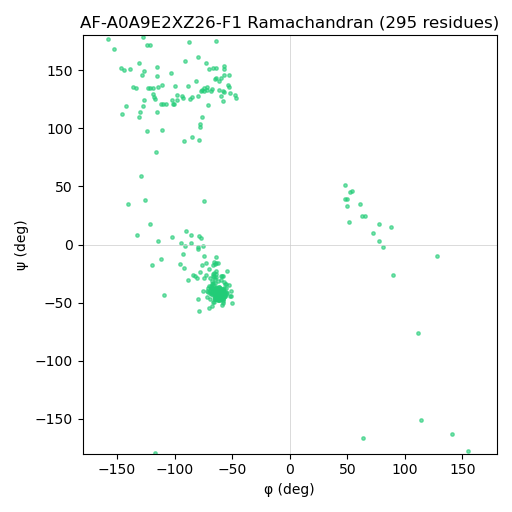55 1.00 94.75 288 ARG A CA 1
ATOM 2125 C C . ARG A 1 288 ? -19.148 -1.930 7.597 1.00 94.75 288 ARG A C 1
ATOM 2127 O O . ARG A 1 288 ? -20.252 -2.460 7.646 1.00 94.75 288 ARG A O 1
ATOM 2134 N N . LEU A 1 289 ? -18.071 -2.567 7.136 1.00 94.06 289 LEU A N 1
ATOM 2135 C CA . LEU A 1 289 ? -18.086 -3.988 6.785 1.00 94.06 289 LEU A CA 1
ATOM 2136 C C . LEU A 1 289 ? -18.166 -4.861 8.051 1.00 94.06 289 LEU A C 1
ATOM 2138 O O . LEU A 1 289 ? -18.875 -5.868 8.068 1.00 94.06 289 LEU A O 1
ATOM 2142 N N . ILE A 1 290 ? -17.434 -4.466 9.099 1.00 93.12 290 ILE A N 1
ATOM 2143 C CA . ILE A 1 290 ? -17.284 -5.199 10.368 1.00 93.12 290 ILE A CA 1
ATOM 2144 C C . ILE A 1 290 ? -18.494 -4.975 11.291 1.00 93.12 290 ILE A C 1
ATOM 2146 O O . ILE A 1 290 ? -19.061 -5.915 11.856 1.00 93.12 290 ILE A O 1
ATOM 2150 N N . HIS A 1 291 ? -18.906 -3.720 11.440 1.00 90.38 291 HIS A N 1
ATOM 2151 C CA . HIS A 1 291 ? -20.057 -3.287 12.213 1.00 90.38 291 HIS A CA 1
ATOM 2152 C C . HIS A 1 291 ? -21.318 -3.399 11.346 1.00 90.38 291 HIS A C 1
ATOM 2154 O O . HIS A 1 291 ? -21.686 -2.489 10.605 1.00 90.38 291 HIS A O 1
ATOM 2160 N N . LYS A 1 292 ? -21.989 -4.551 11.435 1.00 75.69 292 LYS A N 1
ATOM 2161 C CA . LYS A 1 292 ? -23.351 -4.719 10.920 1.00 75.69 292 LYS A CA 1
ATOM 2162 C C . LYS A 1 292 ? -24.350 -4.279 11.997 1.00 75.69 292 LYS A C 1
ATOM 2164 O O . LYS A 1 292 ? -24.285 -4.843 13.095 1.00 75.69 292 LYS A O 1
ATOM 2169 N N . PRO A 1 293 ? -25.277 -3.348 11.703 1.00 59.41 293 PRO A N 1
ATOM 2170 C CA . PRO A 1 293 ? -26.336 -2.992 12.639 1.00 59.41 293 PRO A CA 1
ATOM 2171 C C . PRO A 1 293 ? -27.166 -4.239 12.956 1.00 59.41 293 PRO A C 1
ATOM 2173 O O . PRO A 1 293 ? -27.619 -4.923 12.034 1.00 59.41 293 PRO A O 1
ATOM 2176 N N . GLN A 1 294 ? -27.372 -4.556 14.234 1.00 57.12 294 GLN A N 1
ATOM 2177 C CA . GLN A 1 294 ? -28.399 -5.532 14.590 1.00 57.12 294 GLN A CA 1
ATOM 2178 C C . GLN A 1 294 ? -29.773 -4.872 14.448 1.00 57.12 294 GLN A C 1
ATOM 2180 O O . GLN A 1 294 ? -30.008 -3.775 14.958 1.00 57.12 294 GLN A O 1
ATOM 2185 N N . GLY A 1 295 ? -30.697 -5.563 13.775 1.00 50.78 295 GLY A N 1
ATOM 2186 C CA . GLY A 1 295 ? -32.111 -5.386 14.082 1.00 50.78 295 GLY A CA 1
ATOM 2187 C C . GLY A 1 295 ? -32.300 -5.695 15.565 1.00 50.78 295 GLY A C 1
ATOM 2188 O O . GLY A 1 295 ? -31.747 -6.682 16.047 1.00 50.78 295 GLY A O 1
ATOM 2189 N N . LYS A 1 296 ? -32.993 -4.807 16.284 1.00 35.31 296 LYS A N 1
ATOM 2190 C CA . LYS A 1 296 ? -33.271 -4.946 17.720 1.00 35.31 296 LYS A CA 1
ATOM 2191 C C . LYS A 1 296 ? -33.759 -6.373 18.022 1.00 35.31 296 LYS A C 1
ATOM 2193 O O . LYS A 1 296 ? -34.690 -6.826 17.356 1.00 35.31 296 LYS A O 1
ATOM 2198 N N . ILE A 1 297 ? -33.110 -7.049 18.974 1.00 38.75 297 ILE A N 1
ATOM 2199 C CA . ILE A 1 297 ? -33.644 -8.259 19.625 1.00 38.75 297 ILE A CA 1
ATOM 2200 C C . ILE A 1 297 ? -34.808 -7.835 20.520 1.00 38.75 297 ILE A C 1
ATOM 2202 O O . ILE A 1 297 ? -34.667 -6.777 21.178 1.00 38.75 297 ILE A O 1
#

Mean predicted aligned error: 9.7 Å

Radius of gyration: 23.38 Å; Cα contacts (8 Å, |Δi|>4): 479; chains: 1; bounding box: 59×44×68 Å